Protein AF-A0A2L1KTT6-F1 (afdb_monomer_lite)

Organism: Escherichia coli (NCBI:txid562)

Structure (mmCIF, N/CA/C/O backbone):
data_AF-A0A2L1KTT6-F1
#
_entry.id   AF-A0A2L1KTT6-F1
#
loop_
_atom_site.group_PDB
_atom_site.id
_atom_site.type_symbol
_atom_site.label_atom_id
_atom_site.label_alt_id
_atom_site.label_comp_id
_atom_site.label_asym_id
_atom_site.label_entity_id
_atom_site.label_seq_id
_atom_site.pdbx_PDB_ins_code
_atom_site.Cartn_x
_atom_site.Cartn_y
_atom_site.Cartn_z
_atom_site.occupancy
_atom_site.B_iso_or_equiv
_atom_site.auth_seq_id
_atom_site.auth_comp_id
_atom_site.auth_asym_id
_atom_site.auth_atom_id
_atom_site.pdbx_PDB_model_num
ATOM 1 N N . MET A 1 1 ? 16.747 -4.985 -17.096 1.00 67.31 1 MET A N 1
ATOM 2 C CA . MET A 1 1 ? 15.956 -4.949 -18.345 1.00 67.31 1 MET A CA 1
ATOM 3 C C . MET A 1 1 ? 14.605 -4.274 -18.125 1.00 67.31 1 MET A C 1
ATOM 5 O O . MET A 1 1 ? 14.370 -3.236 -18.726 1.00 67.31 1 MET A O 1
ATOM 9 N N . ASP A 1 2 ? 13.761 -4.780 -17.219 1.00 85.62 2 ASP A N 1
ATOM 10 C CA . ASP A 1 2 ? 12.397 -4.257 -17.017 1.00 85.62 2 ASP A CA 1
ATOM 11 C C . ASP A 1 2 ? 12.322 -2.790 -16.561 1.00 85.62 2 ASP A C 1
ATOM 13 O O . ASP A 1 2 ? 11.387 -2.101 -16.942 1.00 85.62 2 ASP A O 1
ATOM 17 N N . VAL A 1 3 ? 13.334 -2.269 -15.854 1.00 88.88 3 VAL A N 1
ATOM 18 C CA . VAL A 1 3 ? 13.415 -0.835 -15.499 1.00 88.88 3 VAL A CA 1
ATOM 19 C C . VAL A 1 3 ? 13.535 0.065 -16.736 1.00 88.88 3 VAL A C 1
ATOM 21 O O . VAL A 1 3 ? 12.849 1.076 -16.821 1.00 88.88 3 VAL A O 1
ATOM 24 N N . LYS A 1 4 ? 14.362 -0.305 -17.727 1.00 89.06 4 LYS A N 1
ATOM 25 C CA . LYS A 1 4 ? 14.494 0.480 -18.970 1.00 89.06 4 LYS A CA 1
ATOM 26 C C . LYS A 1 4 ? 13.175 0.489 -19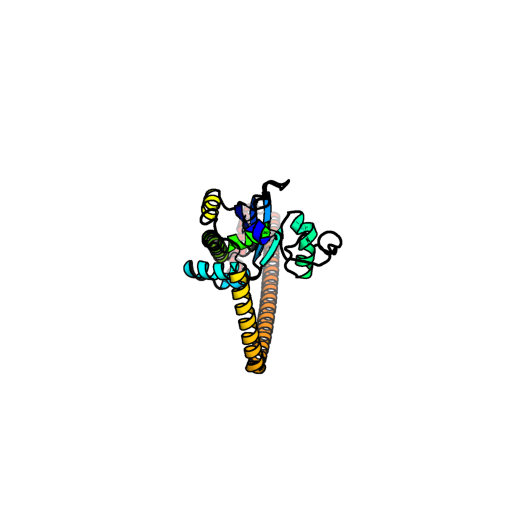.749 1.00 89.06 4 LYS A C 1
ATOM 28 O O . LYS A 1 4 ? 12.748 1.538 -20.212 1.00 89.06 4 LYS A O 1
ATOM 33 N N . ARG A 1 5 ? 12.491 -0.661 -19.806 1.00 90.31 5 ARG A N 1
ATOM 34 C CA . ARG A 1 5 ? 11.153 -0.795 -20.408 1.00 90.31 5 ARG A CA 1
ATOM 35 C C . ARG A 1 5 ? 10.102 0.027 -19.655 1.00 90.31 5 ARG A C 1
ATOM 37 O O . ARG A 1 5 ? 9.316 0.732 -20.273 1.00 90.31 5 ARG A O 1
ATOM 44 N N . ALA A 1 6 ? 10.115 -0.006 -18.324 1.00 90.94 6 ALA A N 1
ATOM 45 C CA . ALA A 1 6 ? 9.222 0.801 -17.495 1.00 90.94 6 ALA A CA 1
ATOM 46 C C . ALA A 1 6 ? 9.434 2.310 -17.701 1.00 90.94 6 ALA A C 1
ATOM 48 O O . ALA A 1 6 ? 8.471 3.063 -17.670 1.00 90.94 6 ALA A O 1
ATOM 49 N N . ASN A 1 7 ? 10.667 2.748 -17.959 1.00 90.75 7 ASN A N 1
ATOM 50 C CA . ASN A 1 7 ? 10.989 4.150 -18.246 1.00 90.75 7 ASN A CA 1
ATOM 51 C C . ASN A 1 7 ? 10.782 4.556 -19.714 1.00 90.75 7 ASN A C 1
ATOM 53 O O . ASN A 1 7 ? 11.078 5.699 -20.053 1.00 90.75 7 ASN A O 1
ATOM 57 N N . ASN A 1 8 ? 10.325 3.639 -20.576 1.00 90.50 8 ASN A N 1
ATOM 58 C CA . ASN A 1 8 ? 10.263 3.834 -22.028 1.00 90.50 8 ASN A CA 1
ATOM 59 C C . ASN A 1 8 ? 11.614 4.238 -22.656 1.00 90.50 8 ASN A C 1
ATOM 61 O O . ASN A 1 8 ? 11.661 5.020 -23.595 1.00 90.50 8 ASN A O 1
ATOM 65 N N . ALA A 1 9 ? 12.719 3.722 -22.113 1.00 89.31 9 ALA A N 1
ATOM 66 C CA . ALA A 1 9 ? 14.087 3.993 -22.565 1.00 89.31 9 ALA A CA 1
ATOM 67 C C . ALA A 1 9 ? 14.628 2.845 -23.443 1.00 89.31 9 ALA A C 1
ATOM 69 O O . ALA A 1 9 ? 15.757 2.384 -23.254 1.00 89.31 9 ALA A O 1
ATOM 70 N N . VAL A 1 10 ? 13.766 2.296 -24.301 1.00 88.38 10 VAL A N 1
ATOM 71 C CA . VAL A 1 10 ? 14.058 1.196 -25.229 1.00 88.38 10 VAL A CA 1
ATOM 72 C C . VAL A 1 10 ? 13.386 1.484 -26.567 1.00 88.38 10 VAL A C 1
ATOM 74 O O . VAL A 1 10 ? 12.228 1.894 -26.586 1.00 88.38 10 VAL A O 1
ATOM 77 N N . ASP A 1 11 ? 14.083 1.202 -27.664 1.00 87.50 11 ASP A N 1
ATOM 78 C CA . ASP A 1 11 ? 13.595 1.504 -29.020 1.00 87.50 11 ASP A CA 1
ATOM 79 C C . ASP A 1 11 ? 12.832 0.328 -29.652 1.00 87.50 11 ASP A C 1
ATOM 81 O O . ASP A 1 11 ? 12.302 0.424 -30.751 1.00 87.50 11 ASP A O 1
ATOM 85 N N . ASP A 1 12 ? 12.729 -0.800 -28.943 1.00 89.50 12 ASP A N 1
ATOM 86 C CA . ASP A 1 12 ? 12.082 -2.023 -29.429 1.00 89.50 12 ASP A CA 1
ATOM 87 C C . ASP A 1 12 ? 10.545 -1.993 -29.323 1.00 89.50 12 ASP A C 1
ATOM 89 O O . ASP A 1 12 ? 9.911 -3.032 -29.478 1.00 89.50 12 ASP A O 1
ATOM 93 N N . GLY A 1 13 ? 9.936 -0.852 -28.978 1.00 87.50 13 GLY A N 1
ATOM 94 C CA . GLY A 1 13 ? 8.488 -0.724 -28.761 1.00 87.50 13 GLY A CA 1
ATOM 95 C C . GLY A 1 13 ? 7.965 -1.455 -27.517 1.00 87.50 13 GLY A C 1
ATOM 96 O O . GLY A 1 13 ? 6.758 -1.553 -27.312 1.00 87.50 13 GLY A O 1
ATOM 97 N N . SER A 1 14 ? 8.842 -1.992 -26.656 1.00 89.19 14 SER A N 1
ATOM 98 C CA . SER A 1 14 ? 8.438 -2.701 -25.431 1.00 89.19 14 SER A CA 1
ATOM 99 C C . SER A 1 14 ? 8.272 -1.787 -24.208 1.00 89.19 14 SER A C 1
ATOM 101 O O . SER A 1 14 ? 7.995 -2.278 -23.103 1.00 89.19 14 SER A O 1
ATOM 103 N N . GLY A 1 15 ? 8.439 -0.477 -24.384 1.00 89.69 15 GLY A N 1
ATOM 104 C CA . GLY A 1 15 ? 8.332 0.512 -23.320 1.00 89.69 15 GLY A CA 1
ATOM 105 C C . GLY A 1 15 ? 6.894 0.862 -22.924 1.00 89.69 15 GLY A C 1
ATOM 106 O O . GLY A 1 15 ? 5.951 0.617 -23.672 1.00 89.69 15 GLY A O 1
ATOM 107 N N . ILE A 1 16 ? 6.716 1.379 -21.704 1.00 90.81 16 ILE A N 1
ATOM 108 C CA . ILE A 1 16 ? 5.407 1.784 -21.166 1.00 90.81 16 ILE A CA 1
ATOM 109 C C . ILE A 1 16 ? 5.215 3.286 -21.315 1.00 90.81 16 ILE A C 1
ATOM 111 O O . ILE A 1 16 ? 6.036 4.068 -20.841 1.00 90.81 16 ILE A O 1
ATOM 115 N N . LYS A 1 17 ? 4.096 3.688 -21.919 1.00 86.81 17 LYS A N 1
ATOM 116 C CA . LYS A 1 17 ? 3.799 5.098 -22.203 1.00 86.81 17 LYS A CA 1
ATOM 117 C C . LYS A 1 17 ? 3.027 5.782 -21.078 1.00 86.81 17 LYS A C 1
ATOM 119 O O . LYS A 1 17 ? 3.219 6.974 -20.830 1.00 86.81 17 LYS A O 1
ATOM 124 N N . ARG A 1 18 ? 2.128 5.057 -20.402 1.00 89.12 18 ARG A N 1
ATOM 125 C CA . ARG A 1 18 ? 1.192 5.659 -19.446 1.00 89.12 18 ARG A CA 1
ATOM 126 C C . ARG A 1 18 ? 0.760 4.687 -18.359 1.00 89.12 18 ARG A C 1
ATOM 128 O O . ARG A 1 18 ? 0.536 3.508 -18.607 1.00 89.12 18 ARG A O 1
ATOM 135 N N . ALA A 1 19 ? 0.532 5.226 -17.168 1.00 92.38 19 ALA A N 1
ATOM 136 C CA . ALA A 1 19 ? -0.285 4.594 -16.145 1.00 92.38 19 ALA A CA 1
ATOM 137 C C . ALA A 1 19 ? -1.160 5.639 -15.462 1.00 92.38 19 ALA A C 1
ATOM 139 O O . ALA A 1 19 ? -0.737 6.786 -15.290 1.00 92.38 19 ALA A O 1
ATOM 140 N N . VAL A 1 20 ? -2.373 5.240 -15.083 1.00 92.31 20 VAL A N 1
ATOM 141 C CA . VAL A 1 20 ? -3.361 6.107 -14.436 1.00 92.31 20 VAL A CA 1
ATOM 142 C C . VAL A 1 20 ? -4.129 5.308 -13.374 1.00 92.31 20 VAL A C 1
ATOM 144 O O . VAL A 1 20 ? -4.601 4.210 -13.677 1.00 92.31 20 VAL A O 1
ATOM 147 N N . PRO A 1 21 ? -4.302 5.825 -12.144 1.00 94.12 21 PRO A N 1
ATOM 148 C CA . PRO A 1 21 ? -5.176 5.220 -11.148 1.00 94.12 21 PRO A CA 1
ATOM 149 C C . PRO A 1 21 ? -6.620 5.199 -11.657 1.00 94.12 21 PRO A C 1
ATOM 151 O O . PRO A 1 21 ? -7.130 6.221 -12.118 1.00 94.12 21 PRO A O 1
ATOM 154 N N . SER A 1 22 ? -7.281 4.047 -11.572 1.00 93.31 22 SER A N 1
ATOM 155 C CA . SER A 1 22 ? -8.693 3.882 -11.938 1.00 93.31 22 SER A CA 1
ATOM 156 C C . SER A 1 22 ? -9.606 3.981 -10.718 1.00 93.31 22 SER A C 1
ATOM 158 O O . SER A 1 22 ? -10.627 4.667 -10.745 1.00 93.31 22 SER A O 1
ATOM 160 N N . SER A 1 23 ? -9.220 3.340 -9.617 1.00 93.50 23 SER A N 1
ATOM 161 C CA . SER A 1 23 ? -9.997 3.339 -8.381 1.00 93.50 23 SER A CA 1
ATOM 162 C C . SER A 1 23 ? -9.124 3.133 -7.154 1.00 93.50 23 SER A C 1
ATOM 164 O O . SER A 1 23 ? -8.076 2.494 -7.226 1.00 93.50 23 SER A O 1
ATOM 166 N N . LEU A 1 24 ? -9.599 3.605 -6.010 1.00 93.12 24 LEU A N 1
ATOM 167 C CA . LEU A 1 24 ? -9.054 3.309 -4.694 1.00 93.12 24 LEU A CA 1
ATOM 168 C C . LEU A 1 24 ? -10.159 2.687 -3.845 1.00 93.12 24 LEU A C 1
ATOM 170 O O . LEU A 1 24 ? -11.157 3.338 -3.550 1.00 93.12 24 LEU A O 1
ATOM 174 N N . LYS A 1 25 ? -9.990 1.423 -3.468 1.00 90.50 25 LYS A N 1
ATOM 175 C CA . LYS A 1 25 ? -10.909 0.703 -2.591 1.00 90.50 25 LYS A CA 1
ATOM 176 C C . LYS A 1 25 ? -10.238 0.498 -1.246 1.00 90.50 25 LYS A C 1
ATOM 178 O O . LYS A 1 25 ? -9.386 -0.381 -1.128 1.00 90.50 25 LYS A O 1
ATOM 183 N N . HIS A 1 26 ? -10.639 1.292 -0.254 1.00 87.56 26 HIS A N 1
ATOM 184 C CA . HIS A 1 26 ? -10.007 1.295 1.067 1.00 87.56 26 HIS A CA 1
ATOM 185 C C . HIS A 1 26 ? -8.477 1.454 0.927 1.00 87.56 26 HIS A C 1
ATOM 187 O O . HIS A 1 26 ? -8.025 2.501 0.472 1.00 87.56 26 HIS A O 1
ATOM 193 N N . ASN A 1 27 ? -7.695 0.410 1.210 1.00 91.75 27 ASN A N 1
ATOM 194 C CA . ASN A 1 27 ? -6.238 0.409 1.134 1.00 91.75 27 ASN A CA 1
ATOM 195 C C . ASN A 1 27 ? -5.667 -0.130 -0.190 1.00 91.75 27 ASN A C 1
ATOM 197 O O . ASN A 1 27 ? -4.452 -0.272 -0.299 1.00 91.75 27 ASN A O 1
ATOM 201 N N . VAL A 1 28 ? -6.495 -0.450 -1.191 1.00 94.75 28 VAL A N 1
ATOM 202 C CA . VAL A 1 28 ? -6.046 -0.986 -2.489 1.00 94.75 28 VAL A CA 1
ATOM 203 C C . VAL A 1 28 ? -6.296 0.015 -3.610 1.00 94.75 28 VAL A C 1
ATOM 205 O O . VAL A 1 28 ? -7.444 0.275 -3.977 1.00 94.75 28 VAL A O 1
ATOM 208 N N . VAL A 1 29 ? -5.227 0.536 -4.213 1.00 95.56 29 VAL A N 1
ATOM 209 C CA . VAL A 1 29 ? -5.302 1.314 -5.454 1.00 95.56 29 VAL A CA 1
ATOM 210 C C . VAL A 1 29 ? -5.196 0.386 -6.659 1.00 95.56 29 VAL A C 1
ATOM 212 O O . VAL A 1 29 ? -4.343 -0.495 -6.724 1.00 95.56 29 VAL A O 1
ATOM 215 N N . THR A 1 30 ? -6.088 0.577 -7.622 1.00 96.12 30 THR A N 1
ATOM 216 C CA . THR A 1 30 ? -6.053 -0.082 -8.927 1.00 96.12 30 THR A CA 1
ATOM 217 C C . THR A 1 30 ? -5.563 0.923 -9.957 1.00 96.12 30 THR A C 1
ATOM 219 O O . THR A 1 30 ? -6.038 2.058 -10.008 1.00 96.12 30 THR A O 1
ATOM 222 N N . VAL A 1 31 ? -4.589 0.516 -10.759 1.00 96.25 31 VAL A N 1
ATOM 223 C CA . VAL A 1 31 ? -3.904 1.336 -11.751 1.00 96.25 31 VAL A CA 1
ATOM 224 C C . VAL A 1 31 ? -4.036 0.651 -13.101 1.00 96.25 31 VAL A C 1
ATOM 226 O O . VAL A 1 31 ? -3.636 -0.497 -13.264 1.00 96.25 31 VAL A O 1
ATOM 229 N N . SER A 1 32 ? -4.581 1.373 -14.074 1.00 95.12 32 SER A N 1
ATOM 230 C CA . SER A 1 32 ? -4.578 0.954 -15.471 1.00 95.12 32 SER A CA 1
ATOM 231 C C . SER A 1 32 ? -3.276 1.425 -16.110 1.00 95.12 32 SER A C 1
ATOM 233 O O . SER A 1 32 ? -2.978 2.624 -16.129 1.00 95.12 32 SER A O 1
ATOM 235 N N . VAL A 1 33 ? -2.477 0.475 -16.582 1.00 94.69 33 VAL A N 1
ATOM 236 C CA . VAL A 1 33 ? -1.219 0.713 -17.287 1.00 94.69 33 VAL A CA 1
ATOM 237 C C . VAL A 1 33 ? -1.458 0.453 -18.766 1.00 94.69 33 VAL A C 1
ATOM 239 O O . VAL A 1 33 ? -1.928 -0.617 -19.137 1.00 94.69 33 VAL A O 1
ATOM 242 N N . GLU A 1 34 ? -1.165 1.438 -19.608 1.00 92.75 34 GLU A N 1
ATOM 243 C CA . GLU A 1 34 ? -1.175 1.278 -21.062 1.00 92.75 34 GLU A CA 1
ATOM 244 C C . GLU A 1 34 ? -0.056 0.312 -21.441 1.00 92.75 34 GLU A C 1
ATOM 246 O O . GLU A 1 34 ? 1.102 0.493 -21.043 1.00 92.75 34 GLU A O 1
ATOM 251 N N . ALA A 1 35 ? -0.425 -0.758 -22.133 1.00 88.69 35 ALA A N 1
ATOM 252 C CA . ALA A 1 35 ? 0.527 -1.763 -22.536 1.00 88.69 35 ALA A CA 1
ATOM 253 C C . ALA A 1 35 ? 1.498 -1.201 -23.584 1.00 88.69 35 ALA A C 1
ATOM 255 O O . ALA A 1 35 ? 1.275 -0.159 -24.196 1.00 88.69 35 ALA A O 1
ATOM 256 N N . SER A 1 36 ? 2.624 -1.883 -23.759 1.00 89.31 36 SER A N 1
ATOM 257 C CA . SER A 1 36 ? 3.588 -1.519 -24.799 1.00 89.31 36 SER A CA 1
ATOM 258 C C . SER A 1 36 ? 3.088 -1.914 -26.184 1.00 89.31 36 SER A C 1
ATOM 260 O O . SER A 1 36 ? 2.347 -2.884 -26.282 1.00 89.31 36 SER A O 1
ATOM 262 N N . ASP A 1 37 ? 3.637 -1.320 -27.239 1.00 88.69 37 ASP A N 1
ATOM 263 C CA . ASP A 1 37 ? 3.236 -1.585 -28.632 1.00 88.69 37 ASP A CA 1
ATOM 264 C C . ASP A 1 37 ? 3.417 -3.057 -29.063 1.00 88.69 37 ASP A C 1
ATOM 266 O O . ASP A 1 37 ? 2.746 -3.528 -29.971 1.00 88.69 37 ASP A O 1
ATOM 270 N N . ARG A 1 38 ? 4.297 -3.814 -28.389 1.00 88.56 38 ARG A N 1
ATOM 271 C CA . ARG A 1 38 ? 4.470 -5.268 -28.608 1.00 88.56 38 ARG A CA 1
ATOM 272 C C . ARG A 1 38 ? 3.520 -6.170 -27.809 1.00 88.56 38 ARG A C 1
ATOM 274 O O . ARG A 1 38 ? 3.676 -7.386 -27.847 1.00 88.56 38 ARG A O 1
ATOM 281 N N . SER A 1 39 ? 2.676 -5.603 -26.956 1.00 86.69 39 SER A N 1
ATOM 282 C CA . SER A 1 39 ? 1.764 -6.374 -26.109 1.00 86.69 39 SER A CA 1
ATOM 283 C C . SER A 1 39 ? 0.547 -6.805 -26.920 1.00 86.69 39 SER A C 1
ATOM 285 O O . SER A 1 39 ? 0.053 -6.025 -27.724 1.00 86.69 39 SER A O 1
ATOM 287 N N . GLU A 1 40 ? 0.048 -8.015 -26.675 1.00 87.12 40 GLU A N 1
ATOM 288 C CA . GLU A 1 40 ? -1.237 -8.474 -27.225 1.00 87.12 40 GLU A CA 1
ATOM 289 C C . GLU A 1 40 ? -2.405 -7.709 -26.580 1.00 87.12 40 GLU A C 1
ATOM 291 O O . GLU A 1 40 ? -3.347 -7.301 -27.253 1.00 87.12 40 GLU A O 1
ATOM 296 N N . ASP A 1 41 ? -2.301 -7.444 -25.275 1.00 89.12 41 ASP A N 1
ATOM 297 C CA . ASP A 1 41 ? -3.284 -6.655 -24.532 1.00 89.12 41 ASP A CA 1
ATOM 298 C C . ASP A 1 41 ? -3.056 -5.151 -24.705 1.00 89.12 41 ASP A C 1
ATOM 300 O O . ASP A 1 41 ? -1.909 -4.705 -24.742 1.00 89.12 41 ASP A O 1
ATOM 304 N N . GLN A 1 42 ? -4.137 -4.362 -24.688 1.00 89.69 42 GLN A N 1
ATOM 305 C CA . GLN A 1 42 ? -4.082 -2.890 -24.713 1.00 89.69 42 GLN A CA 1
ATOM 306 C C . GLN A 1 42 ? -3.751 -2.276 -23.345 1.00 89.69 42 GLN A C 1
ATOM 308 O O . GLN A 1 42 ? -3.061 -1.258 -23.248 1.00 89.69 42 GLN A O 1
ATOM 313 N N . HIS A 1 43 ? -4.246 -2.887 -22.267 1.00 92.56 43 HIS A N 1
ATOM 314 C CA . HIS A 1 43 ? -4.095 -2.385 -20.907 1.00 92.56 43 HIS A CA 1
ATOM 315 C C . HIS A 1 43 ? -3.856 -3.526 -19.927 1.00 92.56 43 HIS A C 1
ATOM 317 O O . HIS A 1 43 ? -4.456 -4.586 -20.047 1.00 92.56 43 HIS A O 1
ATOM 323 N N . HIS A 1 44 ? -3.033 -3.252 -18.917 1.00 95.25 44 HIS A N 1
ATOM 324 C CA . HIS A 1 44 ? -2.784 -4.137 -17.782 1.00 95.25 44 HIS A CA 1
ATOM 325 C C . HIS A 1 44 ? -3.270 -3.476 -16.493 1.00 95.25 44 HIS A C 1
ATOM 327 O O . HIS A 1 44 ? -3.073 -2.277 -16.267 1.00 95.25 44 HIS A O 1
ATOM 333 N N . CYS A 1 45 ? -3.901 -4.257 -15.631 1.00 95.38 45 CYS A N 1
ATOM 334 C CA . CYS A 1 45 ? -4.394 -3.866 -14.326 1.00 95.38 45 CYS A CA 1
ATOM 335 C C . CYS A 1 45 ? -3.354 -4.193 -13.248 1.00 95.38 45 CYS A C 1
ATOM 337 O O . CYS A 1 45 ? -3.093 -5.351 -12.920 1.00 95.38 45 CYS A O 1
ATOM 339 N N . VAL A 1 46 ? -2.772 -3.148 -12.659 1.00 97.00 46 VAL A N 1
ATOM 340 C CA . VAL A 1 46 ? -1.883 -3.261 -11.500 1.00 97.00 46 VAL A CA 1
ATOM 341 C C . VAL A 1 46 ? -2.660 -2.886 -10.248 1.00 97.00 46 VAL A C 1
ATOM 343 O O . VAL A 1 46 ? -3.178 -1.776 -10.135 1.00 97.00 46 VAL A O 1
ATOM 346 N N . LYS A 1 47 ? -2.710 -3.788 -9.274 1.00 97.00 47 LYS A N 1
ATOM 347 C CA . LYS A 1 47 ? -3.304 -3.527 -7.962 1.00 97.00 47 LYS A CA 1
ATOM 348 C C . LYS A 1 47 ? -2.193 -3.373 -6.937 1.00 97.00 47 LYS A C 1
ATOM 350 O O . LYS A 1 47 ? -1.286 -4.198 -6.887 1.00 97.00 47 LYS A O 1
ATOM 355 N N . VAL A 1 48 ? -2.276 -2.338 -6.111 1.00 97.19 48 VAL A N 1
ATOM 356 C CA . VAL A 1 48 ? -1.314 -2.057 -5.043 1.00 97.19 48 VAL A CA 1
ATOM 357 C C . VAL A 1 48 ? -2.074 -1.848 -3.744 1.00 97.19 48 VAL A C 1
ATOM 359 O O . VAL A 1 48 ? -2.918 -0.962 -3.654 1.00 97.19 48 VAL A O 1
ATOM 362 N N . ARG A 1 49 ? -1.780 -2.668 -2.738 1.00 96.12 49 ARG A N 1
ATOM 363 C CA . ARG A 1 49 ? -2.302 -2.545 -1.381 1.00 96.12 49 ARG A CA 1
ATOM 364 C C . ARG A 1 49 ? -1.280 -1.853 -0.496 1.00 96.12 49 ARG A C 1
ATOM 366 O O . ARG A 1 49 ? -0.143 -2.310 -0.401 1.00 96.12 49 ARG A O 1
ATOM 373 N N . PHE A 1 50 ? -1.703 -0.790 0.173 1.00 95.75 50 PHE A N 1
ATOM 374 C CA . PHE A 1 50 ? -0.909 -0.113 1.187 1.00 95.75 50 PHE A CA 1
ATOM 375 C C . PHE A 1 50 ? -1.056 -0.840 2.525 1.00 95.75 50 PHE A C 1
ATOM 377 O O . PHE A 1 50 ? -2.143 -0.875 3.101 1.00 95.75 50 PHE A O 1
ATOM 384 N N . GLU A 1 51 ? 0.036 -1.415 3.025 1.00 94.19 51 GLU A N 1
ATOM 385 C CA . GLU A 1 51 ? 0.009 -2.206 4.265 1.00 94.19 51 GLU A CA 1
ATOM 386 C C . GLU A 1 51 ? -0.093 -1.326 5.518 1.00 94.19 51 GLU A C 1
ATOM 388 O O . GLU A 1 51 ? -0.545 -1.772 6.564 1.00 94.19 51 GLU A O 1
ATOM 393 N N . GLU A 1 52 ? 0.322 -0.064 5.414 1.00 92.56 52 GLU A N 1
ATOM 394 C CA . GLU A 1 52 ? 0.349 0.888 6.530 1.00 92.56 52 GLU A CA 1
ATOM 395 C C . GLU A 1 52 ? -0.866 1.828 6.535 1.00 92.56 52 GLU A C 1
ATOM 397 O O . GLU A 1 52 ? -0.893 2.778 7.313 1.00 92.56 52 GLU A O 1
ATOM 402 N N . TRP A 1 53 ? -1.871 1.576 5.684 1.00 90.81 53 TRP A N 1
ATOM 403 C CA . TRP A 1 53 ? -3.052 2.435 5.533 1.00 90.81 53 TRP A CA 1
ATOM 404 C C . TRP A 1 53 ? -3.745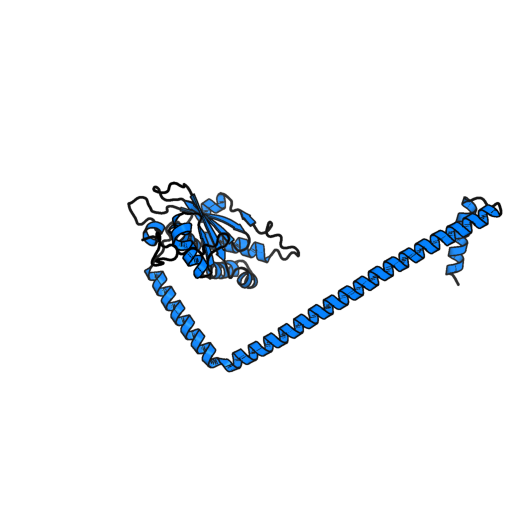 2.717 6.866 1.00 90.81 53 TRP A C 1
ATOM 406 O O . TRP A 1 53 ? -3.865 3.878 7.245 1.00 90.81 53 TRP A O 1
ATOM 416 N N . ASP A 1 54 ? -4.137 1.667 7.590 1.00 86.69 54 ASP A N 1
ATOM 417 C CA . ASP A 1 54 ? -4.892 1.803 8.839 1.00 86.69 54 ASP A CA 1
ATOM 418 C C . ASP A 1 54 ? -4.055 2.474 9.931 1.00 86.69 54 ASP A C 1
ATOM 420 O O . ASP A 1 54 ? -4.529 3.369 10.609 1.00 86.69 54 ASP A O 1
ATOM 424 N N . SER A 1 55 ? -2.769 2.132 10.055 1.00 86.94 55 SER A N 1
ATOM 425 C CA . SER A 1 55 ? -1.896 2.782 11.045 1.00 86.94 55 SER A CA 1
ATOM 426 C C . SER A 1 55 ? -1.661 4.266 10.764 1.00 86.94 55 SER A C 1
ATOM 428 O O . SER A 1 55 ? -1.439 5.047 11.682 1.00 86.94 55 SER A O 1
ATOM 430 N N . LEU A 1 56 ? -1.659 4.653 9.487 1.00 88.81 56 LEU A N 1
ATOM 431 C CA . LEU A 1 56 ? -1.385 6.022 9.070 1.00 88.81 56 LEU A CA 1
ATOM 432 C C . LEU A 1 56 ? -2.650 6.878 9.022 1.00 88.81 56 LEU A C 1
ATOM 434 O O . LEU A 1 56 ? -2.537 8.101 9.043 1.00 88.81 56 LEU A O 1
ATOM 438 N N . ILE A 1 57 ? -3.838 6.269 8.961 1.00 85.06 57 ILE A N 1
ATOM 439 C CA . ILE A 1 57 ? -5.102 7.011 8.984 1.00 85.06 57 ILE A CA 1
ATOM 440 C C . ILE A 1 57 ? -5.297 7.727 10.320 1.00 85.06 57 ILE A C 1
ATOM 442 O O . ILE A 1 57 ? -5.789 8.849 10.333 1.00 85.06 57 ILE A O 1
ATOM 446 N N . ASP A 1 58 ? -4.804 7.131 11.406 1.00 80.56 58 ASP A N 1
ATOM 447 C CA . ASP A 1 58 ? -4.851 7.698 12.755 1.00 80.56 58 ASP A CA 1
ATOM 448 C C . ASP A 1 58 ? -3.891 8.891 12.929 1.00 80.56 58 ASP A C 1
ATOM 450 O O . ASP A 1 58 ? -4.076 9.718 13.819 1.00 80.56 58 ASP A O 1
ATOM 454 N N . GLU A 1 59 ? -2.871 9.015 12.069 1.00 81.25 59 GLU A N 1
ATOM 455 C CA . GLU A 1 59 ? -1.946 10.160 12.052 1.00 81.25 59 GLU A CA 1
ATOM 456 C C . GLU A 1 59 ? -2.538 11.384 11.311 1.00 81.25 59 GLU A C 1
ATOM 458 O O . GLU A 1 59 ? -1.905 12.444 11.270 1.00 81.25 59 GLU A O 1
ATOM 463 N N . LEU A 1 60 ? -3.726 11.261 10.698 1.00 81.44 60 LEU A N 1
ATOM 464 C CA . LEU A 1 60 ? -4.376 12.348 9.962 1.00 81.44 60 LEU A CA 1
ATOM 465 C C . LEU A 1 60 ? -5.125 13.292 10.907 1.00 81.44 60 LEU A C 1
ATOM 467 O O . LEU A 1 60 ? -6.167 12.940 11.453 1.00 81.44 60 LEU A O 1
ATOM 471 N N . GLY A 1 61 ? -4.634 14.526 11.033 1.00 71.56 61 GLY A N 1
ATOM 472 C CA . GLY A 1 61 ? -5.328 15.595 11.764 1.00 71.56 61 GLY A CA 1
ATOM 473 C C . GLY A 1 61 ? -6.041 16.602 10.857 1.00 71.56 61 GLY A C 1
ATOM 474 O O . GLY A 1 61 ? -7.119 17.088 11.183 1.00 71.56 61 GLY A O 1
ATOM 475 N N . ASP A 1 62 ? -5.450 16.918 9.705 1.00 76.25 62 ASP A N 1
ATOM 476 C CA . ASP A 1 62 ? -5.853 18.011 8.813 1.00 76.25 62 ASP A CA 1
ATOM 477 C C . ASP A 1 62 ? -5.377 17.779 7.359 1.00 76.25 62 ASP A C 1
ATOM 479 O O . ASP A 1 62 ? -4.729 16.780 7.035 1.00 76.25 62 ASP A O 1
ATOM 483 N N . GLU A 1 63 ? -5.689 18.702 6.443 1.00 75.50 63 GLU A N 1
ATOM 484 C CA . GLU A 1 63 ? -5.269 18.580 5.036 1.00 75.50 63 GLU A CA 1
ATOM 485 C C . GLU A 1 63 ? -3.744 18.681 4.850 1.00 75.50 63 GLU A C 1
ATOM 487 O O . GLU A 1 63 ? -3.180 18.038 3.958 1.00 75.50 63 GLU A O 1
ATOM 492 N N . THR A 1 64 ? -3.054 19.432 5.711 1.00 76.69 64 THR A N 1
ATOM 493 C CA . THR A 1 64 ? -1.596 19.607 5.660 1.00 76.69 64 THR A CA 1
ATOM 494 C C . THR A 1 64 ? -0.869 18.313 6.030 1.00 76.69 64 THR A C 1
ATOM 496 O O . THR A 1 64 ? 0.043 17.866 5.321 1.00 76.69 64 THR A O 1
ATOM 499 N N . SER A 1 65 ? -1.299 17.661 7.114 1.00 81.31 65 SER A N 1
ATOM 500 C CA . SER A 1 65 ? -0.797 16.350 7.531 1.00 81.31 65 SER A CA 1
ATOM 501 C C . SER A 1 65 ? -1.111 15.272 6.496 1.00 81.31 65 SER A C 1
ATOM 503 O O . SER A 1 65 ? -0.253 14.420 6.255 1.00 81.31 65 SER A O 1
ATOM 505 N N . ALA A 1 66 ? -2.237 15.360 5.778 1.00 84.38 66 ALA A N 1
ATOM 506 C CA . ALA A 1 66 ? -2.593 14.401 4.733 1.00 84.38 66 ALA A CA 1
ATOM 507 C C . ALA A 1 66 ? -1.534 14.272 3.631 1.00 84.38 66 ALA A C 1
ATOM 509 O O . ALA 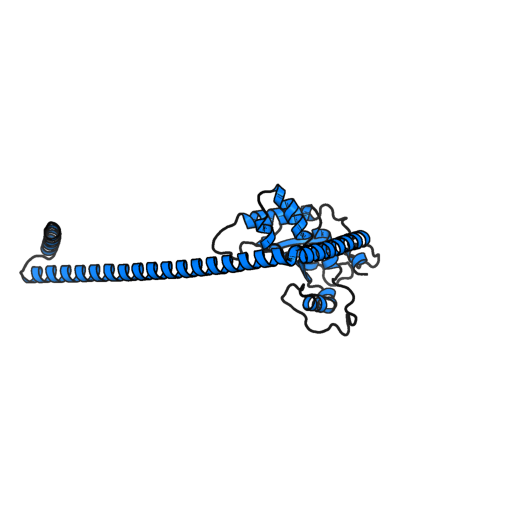A 1 66 ? -1.227 13.158 3.200 1.00 84.38 66 ALA A O 1
ATOM 510 N N . VAL A 1 67 ? -0.903 15.369 3.203 1.00 86.38 67 VAL A N 1
ATOM 511 C CA . VAL A 1 67 ? 0.163 15.310 2.186 1.00 86.38 67 VAL A CA 1
ATOM 512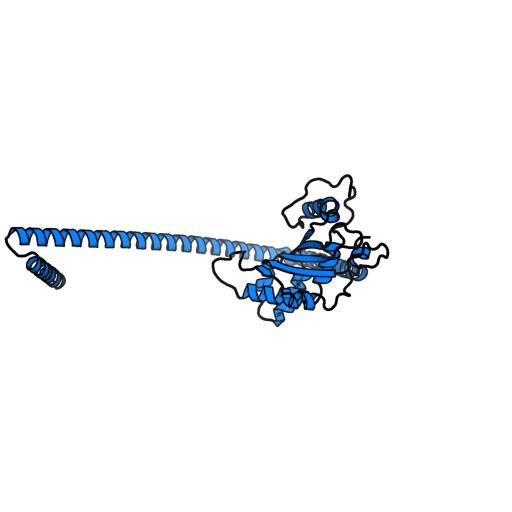 C C . VAL A 1 67 ? 1.397 14.577 2.718 1.00 86.38 67 VAL A C 1
ATOM 514 O O . VAL A 1 67 ? 1.972 13.735 2.022 1.00 86.38 67 VAL A O 1
ATOM 517 N N . LYS A 1 68 ? 1.809 14.868 3.957 1.00 89.19 68 LYS A N 1
ATOM 518 C CA . LYS A 1 68 ? 2.973 14.235 4.597 1.00 89.19 68 LYS A CA 1
ATOM 519 C C . LYS A 1 68 ? 2.730 12.745 4.844 1.00 89.19 68 LYS A C 1
ATOM 521 O O . LYS A 1 68 ? 3.575 11.921 4.490 1.00 89.19 68 LYS A O 1
ATOM 526 N N . VAL A 1 69 ? 1.570 12.409 5.401 1.00 91.38 69 VAL A N 1
ATOM 527 C CA . VAL A 1 69 ? 1.144 11.032 5.671 1.00 91.38 69 VAL A CA 1
ATOM 528 C C . VAL A 1 69 ? 1.038 10.243 4.369 1.00 91.38 69 VAL A C 1
ATOM 530 O O . VAL A 1 69 ? 1.553 9.133 4.284 1.00 91.38 69 VAL A O 1
ATOM 533 N N . THR A 1 70 ? 0.488 10.830 3.304 1.00 91.88 70 THR A N 1
ATOM 534 C CA . THR A 1 70 ? 0.357 10.120 2.023 1.00 91.88 70 THR A CA 1
ATOM 535 C C . THR A 1 70 ? 1.695 9.899 1.327 1.00 91.88 70 THR A C 1
ATOM 537 O O . THR A 1 70 ? 1.902 8.851 0.717 1.00 91.88 70 THR A O 1
ATOM 540 N N . LYS A 1 71 ? 2.641 10.841 1.436 1.00 91.94 71 LYS A N 1
ATOM 541 C CA . LYS A 1 71 ? 4.022 10.620 0.977 1.00 91.94 71 LYS A CA 1
ATOM 542 C C . LYS A 1 71 ? 4.663 9.438 1.703 1.00 91.94 71 LYS A C 1
ATOM 544 O O . LYS A 1 71 ? 5.262 8.586 1.053 1.00 91.94 71 LYS A O 1
ATOM 549 N N . LYS A 1 72 ? 4.492 9.365 3.028 1.00 92.06 72 LYS A N 1
ATOM 550 C CA . LYS A 1 72 ? 4.954 8.238 3.854 1.00 92.06 72 LYS A CA 1
ATOM 551 C C . LYS A 1 72 ? 4.284 6.929 3.422 1.00 92.06 72 LYS A C 1
ATOM 553 O O . LYS A 1 72 ? 4.989 5.962 3.176 1.00 92.06 72 LYS A O 1
ATOM 558 N N . LEU A 1 73 ? 2.966 6.933 3.223 1.00 93.69 73 LEU A N 1
ATOM 559 C CA . LEU A 1 73 ? 2.184 5.786 2.751 1.00 93.69 73 LEU A CA 1
ATOM 560 C C . LEU A 1 73 ? 2.667 5.268 1.385 1.00 93.69 73 LEU A C 1
ATOM 562 O O . LEU A 1 73 ? 2.893 4.074 1.219 1.00 93.69 73 LEU A O 1
ATOM 566 N N . CYS A 1 74 ? 2.857 6.159 0.407 1.00 92.94 74 CYS A N 1
ATOM 567 C CA . CYS A 1 74 ? 3.276 5.789 -0.950 1.00 92.94 74 CYS A CA 1
ATOM 568 C C . CYS A 1 74 ? 4.739 5.323 -1.023 1.00 92.94 74 CYS A C 1
ATOM 570 O O . CYS A 1 74 ? 5.100 4.612 -1.958 1.00 92.94 74 CYS A O 1
ATOM 572 N N . ALA A 1 75 ? 5.583 5.728 -0.071 1.00 90.06 75 ALA A N 1
ATOM 573 C CA . ALA A 1 75 ? 6.957 5.242 0.082 1.00 90.06 75 ALA A CA 1
ATOM 574 C C . ALA A 1 75 ? 7.068 4.027 1.027 1.00 90.06 75 ALA A C 1
ATOM 576 O O . ALA A 1 75 ? 8.159 3.484 1.204 1.00 90.06 75 ALA A O 1
ATOM 577 N N . GLY A 1 76 ? 5.959 3.642 1.660 1.00 91.12 76 GLY A N 1
ATOM 578 C CA . GLY A 1 76 ? 5.887 2.595 2.668 1.00 91.12 76 GLY A CA 1
ATOM 579 C C . GLY A 1 76 ? 5.809 1.188 2.083 1.00 91.12 76 GLY A C 1
ATOM 580 O O . GLY A 1 76 ? 6.080 0.939 0.905 1.00 91.12 76 GLY A O 1
ATOM 581 N N . ARG A 1 77 ? 5.431 0.236 2.940 1.00 91.94 77 ARG A N 1
ATOM 582 C CA . ARG A 1 77 ? 5.288 -1.170 2.540 1.00 91.94 77 ARG A CA 1
ATOM 583 C C . ARG A 1 77 ? 4.032 -1.372 1.701 1.00 91.94 77 ARG A C 1
ATOM 585 O O . ARG A 1 77 ? 2.941 -0.925 2.064 1.00 91.94 77 ARG A O 1
ATOM 592 N N . VAL A 1 78 ? 4.194 -2.109 0.608 1.00 95.00 78 VAL A N 1
ATOM 593 C CA . VAL A 1 78 ? 3.119 -2.402 -0.335 1.00 95.00 78 VAL A CA 1
ATOM 594 C C . VAL A 1 78 ? 3.105 -3.875 -0.716 1.00 95.00 78 VAL A C 1
ATOM 596 O O . VAL A 1 78 ? 4.159 -4.482 -0.902 1.00 95.00 78 VAL A O 1
ATOM 599 N N . SER A 1 79 ? 1.904 -4.415 -0.895 1.00 96.31 79 SER A N 1
ATOM 600 C CA . SER A 1 79 ? 1.690 -5.653 -1.648 1.00 96.31 79 SER A CA 1
ATOM 601 C C . SER A 1 79 ? 1.123 -5.316 -3.014 1.00 96.31 79 SER A C 1
ATOM 603 O O . SER A 1 79 ? 0.373 -4.350 -3.151 1.00 96.31 79 SER A O 1
ATOM 605 N N . PHE A 1 80 ? 1.439 -6.097 -4.038 1.00 96.81 80 PHE A N 1
ATOM 606 C CA . PHE A 1 80 ? 0.935 -5.823 -5.381 1.00 96.81 80 PHE A CA 1
ATOM 607 C C . PHE A 1 80 ? 0.656 -7.089 -6.183 1.00 96.81 80 PHE A C 1
ATOM 609 O O . PHE A 1 80 ? 1.148 -8.171 -5.868 1.00 96.81 80 PHE A O 1
ATOM 616 N N . ASP A 1 81 ? -0.143 -6.921 -7.230 1.00 96.62 81 ASP A N 1
ATOM 617 C CA . ASP A 1 81 ? -0.382 -7.910 -8.277 1.00 96.62 81 ASP A CA 1
ATOM 618 C C . ASP A 1 81 ? -0.550 -7.191 -9.622 1.00 96.62 81 ASP A C 1
ATOM 620 O O . ASP A 1 81 ? -0.949 -6.023 -9.682 1.00 96.62 81 ASP A O 1
ATOM 624 N N . CYS A 1 82 ? -0.208 -7.885 -10.701 1.00 95.50 82 CYS A N 1
ATOM 625 C CA . CYS A 1 82 ? -0.463 -7.449 -12.065 1.00 95.50 82 CYS A CA 1
ATOM 626 C C . CYS A 1 82 ? -0.988 -8.632 -12.874 1.00 95.50 82 CYS A C 1
ATOM 628 O O . CYS A 1 82 ? -0.453 -9.737 -12.796 1.00 95.50 82 CYS A O 1
ATOM 630 N N . ASP A 1 83 ? -2.016 -8.375 -13.668 1.00 94.50 83 ASP A N 1
ATOM 631 C CA . ASP A 1 83 ? -2.650 -9.338 -14.569 1.00 94.50 83 ASP A CA 1
ATOM 632 C C . ASP A 1 83 ? -1.768 -9.780 -15.747 1.00 94.50 83 ASP A C 1
ATOM 634 O O . ASP A 1 83 ? -2.009 -10.839 -16.316 1.00 94.50 83 ASP A O 1
ATOM 638 N N . CYS A 1 84 ? -0.714 -9.032 -16.088 1.00 93.25 84 CYS A N 1
ATOM 639 C CA . CYS A 1 84 ? 0.139 -9.398 -17.216 1.00 93.25 84 CYS A CA 1
ATOM 640 C C . CYS A 1 84 ? 0.793 -10.782 -17.041 1.00 93.25 84 CYS A C 1
ATOM 642 O O . CYS A 1 84 ? 1.312 -11.122 -15.968 1.00 93.25 84 CYS A O 1
ATOM 644 N N . GLY A 1 85 ? 0.913 -11.531 -18.142 1.00 91.81 85 GLY A N 1
ATOM 645 C CA . GLY A 1 85 ? 1.539 -12.858 -18.138 1.00 91.81 85 GLY A CA 1
ATOM 646 C C . GLY A 1 85 ? 2.961 -12.856 -17.562 1.00 91.81 85 GLY A C 1
ATOM 647 O O . GLY A 1 85 ? 3.350 -13.775 -16.841 1.00 91.81 85 GLY A O 1
ATOM 648 N N . ARG A 1 86 ? 3.732 -11.778 -17.781 1.00 91.94 86 ARG A N 1
ATOM 649 C CA . ARG A 1 86 ? 5.080 -11.648 -17.204 1.00 91.94 86 ARG A CA 1
ATOM 650 C C . ARG A 1 86 ? 5.055 -11.631 -15.673 1.00 91.94 86 ARG A C 1
ATOM 652 O O . ARG A 1 86 ? 5.929 -12.216 -15.052 1.00 91.94 86 ARG A O 1
ATOM 659 N N . HIS A 1 87 ? 4.076 -10.981 -15.049 1.00 94.44 87 HIS A N 1
ATOM 660 C CA . HIS A 1 87 ? 3.931 -11.022 -13.595 1.00 94.44 87 HIS A CA 1
ATOM 661 C C . HIS A 1 87 ? 3.460 -12.398 -13.138 1.00 94.44 87 HIS A C 1
ATOM 663 O O . HIS A 1 87 ? 4.131 -13.010 -12.309 1.00 94.44 87 HIS A O 1
ATOM 669 N N . GLN A 1 88 ? 2.385 -12.902 -13.745 1.00 92.75 88 GLN A N 1
ATOM 670 C CA . GLN A 1 88 ? 1.786 -14.186 -13.406 1.00 92.75 88 GLN A CA 1
ATOM 671 C C . GLN A 1 88 ? 2.799 -15.338 -13.414 1.00 92.75 88 GLN A C 1
ATOM 673 O O . GLN A 1 88 ? 2.905 -16.040 -12.414 1.00 92.75 88 GLN A O 1
ATOM 678 N N . TYR A 1 89 ? 3.589 -15.498 -14.482 1.00 92.12 89 TYR A N 1
ATOM 679 C CA . TYR A 1 89 ? 4.444 -16.685 -14.634 1.00 92.12 89 TYR A CA 1
ATOM 680 C C . TYR A 1 89 ? 5.918 -16.495 -14.222 1.00 92.12 89 TYR A C 1
ATOM 682 O O . TYR A 1 89 ? 6.630 -17.487 -14.088 1.00 92.12 89 TYR A O 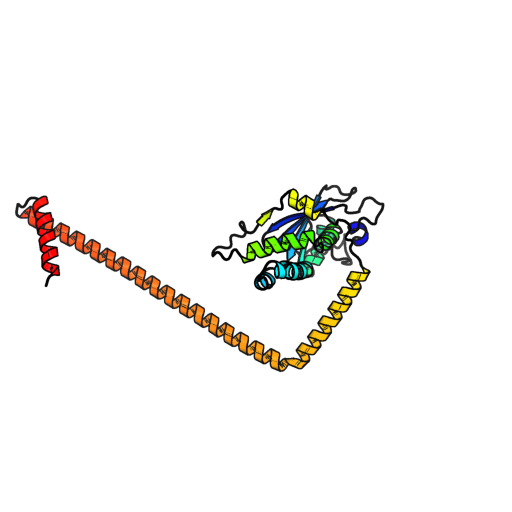1
ATOM 690 N N . TRP A 1 90 ? 6.413 -15.262 -14.023 1.00 93.94 90 TRP A N 1
ATOM 691 C CA . TRP A 1 90 ? 7.816 -15.023 -13.616 1.00 93.94 90 TRP A CA 1
ATOM 692 C C . TRP A 1 90 ? 7.960 -14.506 -12.187 1.00 93.94 90 TRP A C 1
ATOM 694 O O . TRP A 1 90 ? 8.970 -14.801 -11.544 1.00 93.94 90 TRP A O 1
ATOM 704 N N . TYR A 1 91 ? 7.006 -13.697 -11.712 1.00 95.44 91 TYR A N 1
ATOM 705 C CA . TYR A 1 91 ? 7.173 -12.897 -10.493 1.00 95.44 91 TYR A CA 1
ATOM 706 C C . TYR A 1 91 ? 6.157 -13.219 -9.397 1.00 95.44 91 TYR A C 1
ATOM 708 O O . TYR A 1 91 ? 6.476 -13.020 -8.227 1.00 95.44 91 TYR A O 1
ATOM 716 N N . ARG A 1 92 ? 4.970 -13.748 -9.721 1.00 95.25 92 ARG A N 1
ATOM 717 C CA . ARG A 1 92 ? 3.923 -14.020 -8.723 1.00 95.25 92 ARG A CA 1
ATOM 718 C C . ARG A 1 92 ? 4.362 -15.050 -7.681 1.00 95.25 92 ARG A C 1
ATOM 720 O O . ARG A 1 92 ? 4.055 -14.878 -6.502 1.00 95.25 92 ARG A O 1
ATOM 727 N N . TYR A 1 93 ? 5.148 -16.053 -8.081 1.00 95.12 93 TYR A N 1
ATOM 728 C CA . TYR A 1 93 ? 5.782 -16.982 -7.138 1.00 95.12 93 TYR A CA 1
ATOM 729 C C . TYR A 1 93 ? 6.698 -16.248 -6.149 1.00 95.12 93 TYR A C 1
ATOM 731 O O . TYR A 1 93 ? 6.579 -16.427 -4.943 1.00 95.12 93 TYR A O 1
ATOM 739 N N . ILE A 1 94 ? 7.565 -15.356 -6.644 1.00 95.00 94 ILE A N 1
ATOM 740 C CA . ILE A 1 94 ? 8.488 -14.566 -5.810 1.00 95.00 94 ILE A CA 1
ATOM 741 C C . ILE A 1 94 ? 7.702 -13.662 -4.858 1.00 95.00 94 ILE A C 1
ATOM 743 O O . ILE A 1 94 ? 8.041 -13.570 -3.683 1.00 95.00 94 ILE A O 1
ATOM 747 N N . ALA A 1 95 ? 6.626 -13.039 -5.340 1.00 95.56 95 ALA A N 1
ATOM 748 C CA . ALA A 1 95 ? 5.742 -12.226 -4.514 1.00 95.56 95 ALA A CA 1
ATOM 749 C C . ALA A 1 95 ? 5.039 -13.041 -3.425 1.00 95.56 95 ALA A C 1
ATOM 751 O O . ALA A 1 95 ? 4.898 -12.579 -2.292 1.00 95.56 95 ALA A O 1
ATOM 752 N N . THR A 1 96 ? 4.631 -14.268 -3.750 1.00 95.12 96 THR A N 1
ATOM 753 C CA . THR A 1 96 ? 3.998 -15.184 -2.798 1.00 95.12 96 THR A CA 1
ATOM 754 C C . THR A 1 96 ? 5.005 -15.632 -1.741 1.00 95.12 96 THR A C 1
ATOM 756 O O . THR A 1 96 ? 4.726 -15.507 -0.551 1.00 95.12 96 THR A O 1
ATOM 759 N N . ALA A 1 97 ? 6.198 -16.062 -2.159 1.00 94.06 97 ALA A N 1
ATOM 760 C CA . ALA A 1 97 ? 7.282 -16.473 -1.270 1.00 94.06 97 ALA A CA 1
ATOM 761 C C . ALA A 1 97 ? 7.795 -15.318 -0.389 1.00 94.06 97 ALA A C 1
ATOM 763 O O . ALA A 1 97 ? 8.092 -15.517 0.784 1.00 94.06 97 ALA A O 1
ATOM 764 N N . GLY A 1 98 ? 7.858 -14.100 -0.931 1.00 92.19 98 GLY A N 1
ATOM 765 C CA . GLY A 1 98 ? 8.255 -12.891 -0.207 1.00 92.19 98 GLY A CA 1
ATOM 766 C C . GLY A 1 98 ? 7.142 -12.246 0.623 1.00 92.19 98 GLY A C 1
ATOM 767 O O . GLY A 1 98 ? 7.372 -11.197 1.217 1.00 92.19 98 GLY A O 1
ATOM 768 N N . ASN A 1 99 ? 5.943 -12.840 0.661 1.00 93.25 99 ASN A N 1
ATOM 769 C CA . ASN A 1 99 ? 4.772 -12.339 1.386 1.00 93.25 99 ASN A CA 1
ATOM 770 C C . ASN A 1 99 ? 4.361 -10.894 1.022 1.00 93.25 99 ASN A C 1
ATOM 772 O O . ASN A 1 99 ? 3.889 -10.137 1.868 1.00 93.25 99 ASN A O 1
ATOM 776 N N . PHE A 1 100 ? 4.524 -10.516 -0.247 1.00 94.38 100 PHE A N 1
ATOM 777 C CA . PHE A 1 100 ? 4.067 -9.231 -0.797 1.00 94.38 100 PHE A CA 1
ATOM 778 C C . PHE A 1 100 ? 3.121 -9.399 -1.999 1.00 94.38 100 PHE A C 1
ATOM 780 O O . PHE A 1 100 ? 2.781 -8.430 -2.681 1.00 94.38 100 PHE A O 1
ATOM 787 N N . ALA A 1 101 ? 2.674 -10.628 -2.275 1.00 94.69 101 ALA A N 1
ATOM 788 C CA . ALA A 1 101 ? 1.635 -10.894 -3.262 1.00 94.69 101 ALA A CA 1
ATOM 789 C C . ALA A 1 101 ? 0.271 -10.405 -2.769 1.00 94.69 101 ALA A C 1
ATOM 791 O O . ALA A 1 101 ? -0.209 -10.795 -1.697 1.00 94.69 101 ALA A O 1
ATOM 792 N N . LEU A 1 102 ? -0.398 -9.608 -3.598 1.00 93.75 102 LEU A N 1
ATOM 793 C CA . LEU A 1 102 ? -1.791 -9.257 -3.373 1.00 93.75 102 LEU A CA 1
ATOM 794 C C . LEU A 1 102 ? -2.704 -10.397 -3.853 1.00 93.75 102 LEU A C 1
ATOM 796 O O . LEU A 1 102 ? -2.957 -10.550 -5.042 1.00 93.75 102 LEU A O 1
ATOM 800 N N . ALA A 1 103 ? -3.191 -11.204 -2.911 1.00 86.38 103 ALA A N 1
ATOM 801 C CA . ALA A 1 103 ? -4.038 -12.364 -3.186 1.00 86.38 103 ALA A CA 1
ATOM 802 C C . ALA A 1 103 ? -5.542 -12.019 -3.256 1.00 86.38 103 ALA A C 1
ATOM 804 O O . ALA A 1 103 ? -5.979 -11.102 -2.550 1.00 86.38 103 ALA A O 1
ATOM 805 N N . PRO A 1 104 ? -6.359 -12.809 -3.986 1.00 79.62 104 PRO A N 1
ATOM 806 C CA . PRO A 1 104 ? -5.993 -13.917 -4.888 1.00 79.62 104 PRO A CA 1
ATOM 807 C C . PRO A 1 104 ? -5.673 -13.462 -6.335 1.00 79.62 104 PRO A C 1
ATOM 809 O O . PRO A 1 104 ? -6.200 -12.430 -6.757 1.00 79.62 104 PRO A O 1
ATOM 812 N N . PRO A 1 105 ? -4.890 -14.249 -7.116 1.00 86.81 105 PRO A N 1
ATOM 813 C CA . PRO A 1 105 ? -4.345 -15.579 -6.795 1.00 86.81 105 PRO A CA 1
ATOM 814 C C . PRO A 1 105 ? -2.929 -15.553 -6.186 1.00 86.81 105 PRO A C 1
ATOM 816 O O . PRO A 1 105 ? -2.121 -14.678 -6.484 1.00 86.81 105 PRO A O 1
ATOM 819 N N . LYS A 1 106 ? -2.615 -16.554 -5.353 1.00 90.88 106 LYS A N 1
ATOM 820 C CA . LYS A 1 106 ? -1.239 -16.854 -4.917 1.00 90.88 106 LYS A CA 1
ATOM 821 C C . LYS A 1 106 ? -0.644 -17.919 -5.831 1.00 90.88 106 LYS A C 1
ATOM 823 O O . LYS A 1 106 ? -1.360 -18.831 -6.228 1.00 90.88 106 LYS A O 1
ATOM 828 N N . GLU A 1 107 ? 0.646 -17.805 -6.131 1.00 92.31 107 GLU A N 1
ATOM 829 C CA . GLU A 1 107 ? 1.365 -18.782 -6.951 1.00 92.31 107 GLU A CA 1
ATOM 830 C C . GLU A 1 107 ? 2.392 -19.513 -6.090 1.00 92.31 107 GLU A C 1
ATOM 832 O O . GLU A 1 107 ? 3.322 -18.899 -5.568 1.00 92.31 107 GLU A O 1
ATOM 837 N N . TYR A 1 108 ? 2.211 -20.821 -5.944 1.00 91.88 108 TYR A N 1
ATOM 838 C CA . TYR A 1 108 ? 3.097 -21.686 -5.163 1.00 91.88 108 TYR A CA 1
ATOM 839 C C . TYR A 1 108 ? 3.974 -22.567 -6.059 1.00 91.88 108 TYR A C 1
ATOM 841 O O . TYR A 1 108 ? 4.933 -23.166 -5.574 1.00 91.88 108 TYR A O 1
ATOM 849 N N . ALA A 1 109 ? 3.693 -22.630 -7.364 1.00 91.69 109 ALA A N 1
ATOM 850 C CA . ALA A 1 109 ? 4.511 -23.361 -8.311 1.00 91.69 109 ALA A CA 1
ATOM 851 C C . ALA A 1 109 ? 5.779 -22.568 -8.649 1.00 91.69 109 ALA A C 1
ATOM 853 O O . ALA A 1 109 ? 5.740 -21.442 -9.151 1.00 91.69 109 ALA A O 1
ATOM 854 N N . PHE A 1 110 ? 6.930 -23.187 -8.397 1.00 93.38 110 PHE A N 1
ATOM 855 C CA . PHE A 1 110 ? 8.221 -22.604 -8.737 1.00 93.38 110 PHE A CA 1
ATOM 856 C C . PHE A 1 110 ? 8.338 -22.390 -10.263 1.00 93.38 110 PHE A C 1
ATOM 858 O O . PHE A 1 110 ? 8.087 -23.331 -11.025 1.00 93.38 110 PHE A O 1
ATOM 865 N N . PRO A 1 111 ? 8.769 -21.206 -10.744 1.00 93.50 111 PRO A N 1
ATOM 866 C CA . PRO A 1 111 ? 8.802 -20.863 -12.168 1.00 93.50 111 PRO A CA 1
ATOM 867 C C . PRO A 1 111 ? 10.008 -21.486 -12.896 1.00 93.50 111 PRO A C 1
ATOM 869 O O . PRO A 1 111 ? 10.854 -20.779 -13.444 1.00 93.50 111 PRO A O 1
ATOM 872 N N . LYS A 1 112 ? 10.069 -22.825 -12.942 1.00 92.06 112 LYS A N 1
ATOM 873 C CA . LYS A 1 112 ? 11.203 -23.625 -13.454 1.00 92.06 112 LYS A CA 1
ATOM 874 C C . LYS A 1 112 ? 11.658 -23.225 -14.861 1.00 92.06 112 LYS A C 1
ATOM 876 O O . LYS A 1 112 ? 12.847 -23.191 -15.133 1.00 92.06 112 LYS A O 1
ATOM 881 N N . ILE A 1 113 ? 10.716 -22.921 -15.754 1.00 91.69 113 ILE A N 1
ATOM 882 C CA . ILE A 1 113 ? 11.016 -22.615 -17.162 1.00 91.69 113 ILE A CA 1
ATOM 883 C C . ILE A 1 113 ? 11.236 -21.112 -17.359 1.00 91.69 113 ILE A C 1
ATOM 885 O O . ILE A 1 113 ? 12.160 -20.684 -18.044 1.00 91.69 113 ILE A O 1
ATOM 889 N N . ARG A 1 114 ? 10.356 -20.287 -16.783 1.00 91.81 114 ARG A N 1
ATOM 890 C CA . ARG A 1 114 ? 10.300 -18.847 -17.064 1.00 91.81 114 ARG A CA 1
ATOM 891 C C . ARG A 1 114 ? 11.292 -18.031 -16.235 1.00 91.81 114 ARG A C 1
ATOM 893 O O . ARG A 1 114 ? 11.865 -17.074 -16.755 1.00 91.81 114 ARG A O 1
ATOM 900 N N . ASN A 1 115 ? 11.500 -18.396 -14.969 1.00 93.62 115 ASN A N 1
ATOM 901 C CA . ASN A 1 115 ? 12.407 -17.704 -14.054 1.00 93.62 115 ASN A CA 1
ATOM 902 C C . ASN A 1 115 ? 13.114 -18.678 -13.084 1.00 93.62 115 ASN A C 1
ATOM 904 O O . ASN A 1 115 ? 12.959 -18.546 -11.869 1.00 93.62 115 ASN A O 1
ATOM 908 N N . PRO A 1 116 ? 13.917 -19.637 -13.590 1.00 93.88 116 PRO A N 1
ATOM 909 C CA . PRO A 1 116 ? 14.552 -20.669 -12.760 1.00 93.88 116 PRO A CA 1
ATOM 910 C C . PRO A 1 116 ? 15.462 -20.112 -11.661 1.00 93.88 116 PRO A C 1
ATOM 912 O O . PRO A 1 116 ? 15.648 -20.747 -10.635 1.00 93.88 116 PRO A O 1
ATOM 915 N N . ASN A 1 117 ? 16.023 -18.919 -11.865 1.00 93.25 117 ASN A N 1
ATOM 916 C CA . ASN A 1 117 ? 16.967 -18.292 -10.938 1.00 93.25 117 ASN A CA 1
ATOM 917 C C . ASN A 1 117 ? 16.326 -17.196 -10.071 1.00 93.25 117 ASN A C 1
ATOM 919 O O . ASN A 1 117 ? 17.051 -16.410 -9.466 1.00 93.25 117 ASN A O 1
ATOM 923 N N . LEU A 1 118 ? 14.991 -17.078 -10.080 1.00 91.50 118 LEU A N 1
ATOM 924 C CA . LEU A 1 118 ? 14.230 -16.062 -9.341 1.00 91.50 118 LEU A CA 1
ATOM 925 C C . LEU A 1 118 ? 14.788 -14.630 -9.501 1.00 91.50 118 LEU A C 1
ATOM 927 O O . LEU A 1 118 ? 14.868 -13.852 -8.552 1.00 91.50 118 LEU A O 1
ATOM 931 N N . LYS A 1 119 ? 15.203 -14.266 -10.720 1.00 90.75 119 LYS A N 1
ATOM 932 C CA . LYS A 1 119 ? 15.796 -12.955 -11.004 1.00 90.75 119 LYS A CA 1
ATOM 933 C C . LYS A 1 119 ? 14.711 -11.887 -11.115 1.00 90.75 119 LYS A C 1
ATOM 935 O O . LYS A 1 119 ? 13.783 -12.015 -11.912 1.00 90.75 119 LYS A O 1
ATOM 940 N N . GLY A 1 120 ? 14.903 -10.781 -10.397 1.00 89.75 120 GLY A N 1
ATOM 941 C CA . GLY A 1 120 ? 13.993 -9.633 -10.399 1.00 89.75 120 GLY A CA 1
ATOM 942 C C . GLY A 1 120 ? 12.750 -9.839 -9.528 1.00 89.75 120 GLY A C 1
ATOM 943 O O . GLY A 1 120 ? 12.454 -10.943 -9.094 1.00 89.75 120 GLY A O 1
ATOM 944 N N . ILE A 1 121 ? 12.033 -8.746 -9.261 1.00 90.19 121 ILE A N 1
ATOM 945 C CA . ILE A 1 121 ? 10.929 -8.715 -8.282 1.00 90.19 121 ILE A CA 1
ATOM 946 C C . ILE A 1 121 ? 9.578 -8.395 -8.939 1.00 90.19 121 ILE A C 1
ATOM 948 O O . ILE A 1 121 ? 8.529 -8.776 -8.429 1.00 90.19 121 ILE A O 1
ATOM 952 N N . ALA A 1 122 ? 9.580 -7.684 -10.068 1.00 93.69 122 ALA A N 1
ATOM 953 C CA . ALA A 1 122 ? 8.366 -7.128 -10.647 1.00 93.69 122 ALA A CA 1
ATOM 954 C C . ALA A 1 122 ? 8.468 -6.963 -12.168 1.00 93.69 122 ALA A C 1
ATOM 956 O O . ALA A 1 122 ? 9.555 -6.779 -12.721 1.00 93.69 122 ALA A O 1
ATOM 957 N N . CYS A 1 123 ? 7.314 -6.977 -12.840 1.00 94.62 123 CYS A N 1
ATOM 958 C CA . CYS A 1 123 ? 7.212 -6.660 -14.260 1.00 94.62 123 CYS A CA 1
ATOM 959 C C . CYS A 1 123 ? 7.319 -5.144 -14.500 1.00 94.62 123 CYS A C 1
ATOM 961 O O . CYS A 1 123 ? 7.141 -4.331 -13.588 1.00 94.62 123 CYS A O 1
ATOM 963 N N . LYS A 1 124 ? 7.545 -4.749 -15.758 1.00 94.25 124 LYS A N 1
ATOM 964 C CA . LYS A 1 124 ? 7.600 -3.335 -16.165 1.00 94.25 124 LYS A CA 1
ATOM 965 C C . LYS A 1 124 ? 6.355 -2.524 -15.766 1.00 94.25 124 LYS A C 1
ATOM 967 O O . LYS A 1 124 ? 6.504 -1.364 -15.398 1.00 94.25 124 LYS A O 1
ATOM 972 N N . HIS A 1 125 ? 5.160 -3.127 -15.779 1.00 95.44 125 HIS A N 1
ATOM 973 C CA . HIS A 1 125 ? 3.906 -2.446 -15.426 1.00 95.44 125 HIS A CA 1
ATOM 974 C C . HIS A 1 125 ? 3.884 -2.034 -13.955 1.00 95.44 125 HIS A C 1
ATOM 976 O O . HIS A 1 125 ? 3.608 -0.880 -13.642 1.00 95.44 125 HIS A O 1
ATOM 982 N N . VAL A 1 126 ? 4.254 -2.957 -13.061 1.00 95.81 126 VAL A N 1
ATOM 983 C CA . VAL A 1 126 ? 4.359 -2.680 -11.625 1.00 95.81 126 VAL A CA 1
ATOM 984 C C . VAL A 1 126 ? 5.432 -1.624 -11.364 1.00 95.81 126 VAL A C 1
ATOM 986 O O . VAL A 1 126 ? 5.169 -0.666 -10.648 1.00 95.81 126 VAL A O 1
ATOM 989 N N . ILE A 1 127 ? 6.620 -1.747 -11.970 1.00 94.69 127 ILE A N 1
ATOM 990 C CA . ILE A 1 127 ? 7.713 -0.774 -11.776 1.00 94.69 127 ILE A CA 1
ATOM 991 C C . ILE A 1 127 ? 7.272 0.635 -12.195 1.00 94.69 127 ILE A C 1
ATOM 993 O O . ILE A 1 127 ? 7.500 1.607 -11.467 1.00 94.69 127 ILE A O 1
ATOM 997 N N . HIS A 1 128 ? 6.604 0.744 -13.344 1.00 93.88 128 HIS A N 1
ATOM 998 C CA . HIS A 1 128 ? 6.092 2.017 -13.829 1.00 93.88 128 HIS A CA 1
ATOM 999 C C . HIS A 1 128 ? 5.001 2.563 -12.894 1.00 93.88 128 HIS A C 1
ATOM 1001 O O . HIS A 1 128 ? 5.098 3.706 -12.453 1.00 93.88 128 HIS A O 1
ATOM 1007 N N . ALA A 1 129 ? 4.022 1.742 -12.497 1.00 94.69 129 ALA A N 1
ATOM 1008 C CA . ALA A 1 129 ? 2.967 2.138 -11.562 1.00 94.69 129 ALA A CA 1
ATOM 1009 C C . ALA A 1 129 ? 3.529 2.633 -10.215 1.00 94.69 129 ALA A C 1
ATOM 1011 O O . ALA A 1 129 ? 3.126 3.694 -9.742 1.00 94.69 129 ALA A O 1
ATOM 1012 N N . MET A 1 130 ? 4.512 1.934 -9.639 1.00 93.38 130 MET A N 1
ATOM 1013 C CA . MET A 1 130 ? 5.173 2.335 -8.388 1.00 93.38 130 MET A CA 1
ATOM 1014 C C . MET A 1 130 ? 5.958 3.641 -8.531 1.00 93.38 130 MET A C 1
ATOM 1016 O O . MET A 1 130 ? 5.982 4.459 -7.614 1.00 93.38 130 MET A O 1
ATOM 1020 N N . THR A 1 131 ? 6.567 3.879 -9.693 1.00 91.94 131 THR A N 1
ATOM 1021 C CA . THR A 1 131 ? 7.249 5.150 -9.980 1.00 91.94 131 THR A CA 1
ATOM 1022 C C . THR A 1 131 ? 6.246 6.298 -10.053 1.00 91.94 131 THR A C 1
ATOM 1024 O O . THR A 1 131 ? 6.468 7.363 -9.478 1.00 91.94 131 THR A O 1
ATOM 1027 N N . ARG A 1 132 ? 5.103 6.079 -10.711 1.00 91.25 132 ARG A N 1
ATOM 1028 C CA . ARG A 1 132 ? 4.021 7.069 -10.794 1.00 91.25 132 ARG A CA 1
ATOM 1029 C C . ARG A 1 132 ? 3.350 7.329 -9.443 1.00 91.25 132 ARG A C 1
ATOM 1031 O O . ARG A 1 132 ? 2.913 8.452 -9.198 1.00 91.25 132 ARG A O 1
ATOM 1038 N N . LEU A 1 133 ? 3.335 6.342 -8.548 1.00 91.69 133 LEU A N 1
ATOM 1039 C CA . LEU A 1 133 ? 2.824 6.468 -7.181 1.00 91.69 133 LEU A CA 1
ATOM 1040 C C . LEU A 1 133 ? 3.586 7.509 -6.346 1.00 91.69 133 LEU A C 1
ATOM 1042 O O . LEU A 1 133 ? 3.019 8.106 -5.435 1.00 91.69 133 LEU A O 1
ATOM 1046 N N . GLN A 1 134 ? 4.844 7.789 -6.702 1.00 89.50 134 GLN A N 1
ATOM 1047 C CA . GLN A 1 134 ? 5.641 8.852 -6.084 1.00 89.50 134 GLN A CA 1
ATOM 1048 C C . GLN A 1 134 ? 5.289 10.259 -6.593 1.00 89.50 134 GLN A C 1
ATOM 1050 O O . GLN A 1 134 ? 5.822 11.250 -6.096 1.00 89.50 134 GLN A O 1
ATOM 1055 N N . SER A 1 135 ? 4.410 10.382 -7.592 1.00 89.62 135 SER A N 1
ATOM 1056 C CA . SER A 1 135 ? 4.030 11.685 -8.135 1.00 89.62 135 SER A CA 1
ATOM 1057 C C . SER A 1 135 ? 3.129 12.461 -7.171 1.00 89.62 135 SER A C 1
ATOM 1059 O O . SER A 1 135 ? 2.188 11.925 -6.582 1.00 89.62 135 SER A O 1
ATOM 1061 N N . ALA A 1 136 ? 3.376 13.768 -7.065 1.00 88.81 136 ALA A N 1
ATOM 1062 C CA . ALA A 1 136 ? 2.603 14.648 -6.192 1.00 88.81 136 ALA A CA 1
ATOM 1063 C C . ALA A 1 136 ? 1.103 14.667 -6.543 1.00 88.81 136 ALA A C 1
ATOM 1065 O O . ALA A 1 136 ? 0.264 14.762 -5.651 1.00 88.81 136 ALA A O 1
ATOM 1066 N N . SER A 1 137 ? 0.749 14.539 -7.829 1.00 89.38 137 SER A N 1
ATOM 1067 C CA . SER A 1 137 ? -0.650 14.521 -8.274 1.00 89.38 137 SER A CA 1
ATOM 1068 C C . SER A 1 137 ? -1.397 13.275 -7.794 1.00 89.38 137 SER A C 1
ATOM 1070 O O . SER A 1 137 ? -2.558 13.378 -7.396 1.00 89.38 137 SER A O 1
ATOM 1072 N N . TRP A 1 138 ? -0.740 12.111 -7.785 1.00 90.88 138 TRP A N 1
ATOM 1073 C CA . TRP A 1 138 ? -1.321 10.871 -7.267 1.00 90.88 138 TRP A CA 1
ATOM 1074 C C . TRP A 1 138 ? -1.446 10.932 -5.750 1.00 90.88 138 TRP A C 1
ATOM 1076 O O . TRP A 1 138 ? -2.531 10.706 -5.215 1.00 90.88 138 TRP A O 1
ATOM 1086 N N . GLN A 1 139 ? -0.366 11.322 -5.071 1.00 91.69 139 GLN A N 1
ATOM 1087 C CA . GLN A 1 139 ? -0.327 11.452 -3.615 1.00 91.69 139 GLN A CA 1
ATOM 1088 C C . GLN A 1 139 ? -1.400 12.413 -3.099 1.00 91.69 139 GLN A C 1
ATOM 1090 O O . GLN A 1 139 ? -2.081 12.103 -2.130 1.00 91.69 139 GLN A O 1
ATOM 1095 N N . LEU A 1 140 ? -1.628 13.544 -3.772 1.00 89.94 140 LEU A N 1
ATOM 1096 C CA . LEU A 1 140 ? -2.670 14.488 -3.369 1.00 89.94 140 LEU A CA 1
ATOM 1097 C C . LEU A 1 140 ? -4.067 13.847 -3.388 1.00 89.94 140 LEU A C 1
ATOM 1099 O O . LEU A 1 140 ? -4.833 14.000 -2.439 1.00 89.94 140 LEU A O 1
ATOM 1103 N N . ARG A 1 141 ? -4.418 13.112 -4.451 1.00 89.31 141 ARG A N 1
ATOM 1104 C CA . ARG A 1 141 ? -5.749 12.488 -4.559 1.00 89.31 141 ARG A CA 1
ATOM 1105 C C . ARG A 1 141 ? -5.919 11.288 -3.640 1.00 89.31 141 ARG A C 1
ATOM 1107 O O . ARG A 1 141 ? -7.017 11.100 -3.114 1.00 89.31 141 ARG A O 1
ATOM 1114 N N . ILE A 1 142 ? -4.860 10.504 -3.445 1.00 91.12 142 ILE A N 1
ATOM 1115 C CA . ILE A 1 142 ? -4.847 9.412 -2.468 1.00 91.12 142 ILE A CA 1
ATOM 1116 C C . ILE A 1 142 ? -5.045 9.995 -1.064 1.00 91.12 142 ILE A C 1
ATOM 1118 O O . ILE A 1 142 ? -5.923 9.530 -0.348 1.00 91.12 142 ILE A O 1
ATOM 1122 N N . GLY A 1 143 ? -4.344 11.077 -0.715 1.00 90.62 143 GLY A N 1
ATOM 1123 C CA . GLY A 1 143 ? -4.485 11.743 0.581 1.00 90.62 143 GLY A CA 1
ATOM 1124 C C . GLY A 1 143 ? -5.867 12.338 0.812 1.00 90.62 143 GLY A C 1
ATOM 1125 O O . GLY A 1 143 ? -6.442 12.159 1.880 1.00 90.62 143 GLY A O 1
ATOM 1126 N N . GLN A 1 144 ? -6.469 12.953 -0.209 1.00 89.25 144 GLN A N 1
ATOM 1127 C CA . GLN A 1 144 ? -7.863 13.406 -0.138 1.00 89.25 144 GLN A CA 1
ATOM 1128 C C . GLN A 1 144 ? -8.835 12.247 0.107 1.00 89.25 144 GLN A C 1
ATOM 1130 O O . GLN A 1 144 ? -9.782 12.387 0.875 1.00 89.25 144 GLN A O 1
ATOM 1135 N N . ALA A 1 145 ? -8.622 11.101 -0.544 1.00 87.75 145 ALA A N 1
ATOM 1136 C CA . ALA A 1 145 ? -9.449 9.920 -0.326 1.00 87.75 145 ALA A CA 1
ATOM 1137 C C . ALA A 1 145 ? -9.237 9.321 1.076 1.00 87.75 145 ALA A C 1
ATOM 1139 O O . ALA A 1 145 ? -10.200 8.897 1.709 1.00 87.75 145 ALA A O 1
ATOM 1140 N N . MET A 1 146 ? -8.004 9.350 1.580 1.00 87.19 146 MET A N 1
ATOM 1141 C CA . MET A 1 146 ? -7.647 8.909 2.927 1.00 87.19 146 MET A CA 1
ATOM 1142 C C . MET A 1 146 ? -8.288 9.801 4.001 1.00 87.19 146 MET A C 1
ATOM 1144 O O . MET A 1 146 ? -8.895 9.293 4.935 1.00 87.19 146 MET A O 1
ATOM 1148 N N . LEU A 1 147 ? -8.276 11.124 3.815 1.00 87.44 147 LEU A N 1
ATOM 1149 C CA . LEU A 1 147 ? -8.943 12.088 4.698 1.00 87.44 147 LEU A CA 1
ATOM 1150 C C . LEU A 1 147 ? -10.473 11.943 4.667 1.00 87.44 147 LEU A C 1
ATOM 1152 O O . LEU A 1 147 ? -11.139 12.050 5.696 1.00 87.44 147 LEU A O 1
ATOM 1156 N N . GLN A 1 148 ? -11.047 11.651 3.497 1.00 85.56 148 GLN A N 1
ATOM 1157 C CA . GLN A 1 148 ? -12.466 11.302 3.380 1.00 85.56 148 GLN A CA 1
ATOM 1158 C C . GLN A 1 148 ? -12.799 10.001 4.118 1.00 85.56 148 GLN A C 1
ATOM 1160 O O . GLN A 1 148 ? -13.867 9.916 4.716 1.00 85.56 148 GLN A O 1
ATOM 1165 N N . ALA A 1 149 ? -11.909 9.007 4.086 1.00 81.06 149 ALA A N 1
ATOM 1166 C CA . ALA A 1 149 ? -12.076 7.768 4.837 1.00 81.06 149 ALA A CA 1
ATOM 1167 C C . ALA A 1 149 ? -11.969 8.010 6.353 1.00 81.06 149 ALA A C 1
ATOM 1169 O O . ALA A 1 149 ? -12.832 7.540 7.085 1.00 81.06 149 ALA A O 1
ATOM 1170 N N . ALA A 1 150 ? -11.007 8.821 6.808 1.00 80.44 150 ALA A N 1
ATOM 1171 C CA . ALA A 1 150 ? -10.823 9.164 8.221 1.00 80.44 150 ALA A CA 1
ATOM 1172 C C . ALA A 1 150 ? -12.059 9.851 8.833 1.00 80.44 150 ALA A C 1
ATOM 1174 O O . ALA A 1 150 ? -12.461 9.546 9.949 1.00 80.44 150 ALA A O 1
ATOM 1175 N N . LYS A 1 151 ? -12.716 10.744 8.077 1.00 79.25 151 LYS A N 1
ATOM 1176 C CA . LYS A 1 151 ? -13.948 11.428 8.516 1.00 79.25 151 LYS A CA 1
ATOM 1177 C C . LYS A 1 151 ? -15.158 10.495 8.639 1.00 79.25 151 LYS A C 1
ATOM 1179 O O . LYS A 1 151 ? -16.125 10.834 9.315 1.00 79.25 151 LYS A O 1
ATOM 1184 N N . ARG A 1 152 ? -15.150 9.343 7.965 1.00 71.44 152 ARG A N 1
ATOM 1185 C CA . ARG A 1 152 ? -16.275 8.399 7.936 1.00 71.44 152 ARG A CA 1
ATOM 1186 C C . ARG A 1 152 ? -16.199 7.446 9.130 1.00 71.44 152 ARG A C 1
ATOM 1188 O O . ARG A 1 152 ? -16.068 6.241 8.965 1.00 71.44 152 ARG A O 1
ATOM 1195 N N . VAL A 1 153 ? -16.309 7.987 10.341 1.00 54.66 153 VAL A N 1
ATOM 1196 C CA . VAL A 1 153 ? -16.452 7.193 11.570 1.00 54.66 153 VAL A CA 1
ATOM 1197 C C . VAL A 1 153 ? -17.931 6.817 11.727 1.00 54.66 153 VAL A C 1
ATOM 1199 O O . VAL A 1 153 ? -18.697 7.515 12.383 1.00 54.66 153 VAL A O 1
ATOM 1202 N N . GLY A 1 154 ? -18.369 5.752 11.050 1.00 49.91 154 GLY A N 1
ATOM 1203 C CA . GLY A 1 154 ? -19.734 5.223 11.141 1.00 49.91 154 GLY A CA 1
ATOM 1204 C C . GLY A 1 154 ? -19.727 3.713 11.364 1.00 49.91 154 GLY A C 1
ATOM 1205 O O . GLY A 1 154 ? -19.085 2.980 10.618 1.00 49.91 154 GLY A O 1
ATOM 1206 N N . PHE A 1 155 ? -20.428 3.252 12.402 1.00 36.44 155 PHE A N 1
ATOM 1207 C CA . PHE A 1 155 ? -20.558 1.839 12.768 1.00 36.44 155 PHE A CA 1
ATOM 1208 C C . PHE A 1 155 ? -21.217 1.058 11.614 1.00 36.44 155 PHE A C 1
ATOM 1210 O O . PHE A 1 155 ? -22.382 1.288 11.296 1.00 36.44 155 PHE A O 1
ATOM 1217 N N . GLY A 1 156 ? -20.457 0.175 10.958 1.00 47.75 156 GLY A N 1
ATOM 1218 C CA . GLY A 1 156 ? -20.891 -0.561 9.763 1.00 47.75 156 GLY A CA 1
ATOM 1219 C C . GLY A 1 156 ? -20.022 -0.247 8.545 1.00 47.75 156 GLY A C 1
ATOM 1220 O O . GLY A 1 156 ? -20.479 0.372 7.584 1.00 47.75 156 GLY A O 1
ATOM 1221 N N . ASP A 1 157 ? -18.758 -0.668 8.605 1.00 45.56 157 ASP A N 1
ATOM 1222 C CA . ASP A 1 157 ? -17.762 -0.494 7.545 1.00 45.56 157 ASP A CA 1
ATOM 1223 C C . ASP A 1 157 ? -18.064 -1.434 6.367 1.00 45.56 157 ASP A C 1
ATOM 1225 O O . ASP A 1 157 ? -17.494 -2.515 6.201 1.00 45.56 157 ASP A O 1
ATOM 1229 N N . ASP A 1 158 ? -19.051 -1.056 5.559 1.00 52.44 158 ASP A N 1
ATOM 1230 C CA . ASP A 1 158 ? -19.310 -1.752 4.312 1.00 52.44 158 ASP A CA 1
ATOM 1231 C C . ASP A 1 158 ? -18.171 -1.414 3.338 1.00 52.44 158 ASP A C 1
ATOM 1233 O O . ASP A 1 158 ? -18.094 -0.305 2.801 1.00 52.44 158 ASP A O 1
ATOM 1237 N N . LYS A 1 159 ? -17.280 -2.381 3.074 1.00 50.25 159 LYS A N 1
ATOM 1238 C CA . LYS A 1 159 ? -16.162 -2.280 2.106 1.00 50.25 159 LYS A CA 1
ATOM 1239 C C . LYS A 1 159 ? -16.606 -1.809 0.712 1.00 50.25 159 LYS A C 1
ATOM 1241 O O . LYS A 1 159 ? -15.770 -1.450 -0.119 1.00 50.25 159 LYS A O 1
ATOM 1246 N N . ARG A 1 160 ? -17.910 -1.851 0.415 1.00 50.56 160 ARG A N 1
ATOM 1247 C CA . ARG A 1 160 ? -18.516 -1.308 -0.808 1.00 50.56 160 ARG A CA 1
ATOM 1248 C C . ARG A 1 160 ? -18.616 0.226 -0.799 1.00 50.56 160 ARG A C 1
ATOM 1250 O O . ARG A 1 160 ? -18.519 0.825 -1.864 1.00 50.56 160 ARG A O 1
ATOM 1257 N N . ARG A 1 161 ? -18.706 0.878 0.367 1.00 57.47 161 ARG A N 1
ATOM 1258 C CA . ARG A 1 161 ? -18.850 2.343 0.527 1.00 57.47 161 ARG A CA 1
ATOM 1259 C C . ARG A 1 161 ? -17.530 3.129 0.560 1.00 57.47 161 ARG A C 1
ATOM 1261 O O . ARG A 1 161 ? -17.553 4.356 0.449 1.00 57.47 161 ARG A O 1
ATOM 1268 N N . THR A 1 162 ? -16.381 2.462 0.670 1.00 66.12 162 THR A N 1
ATOM 1269 C CA . THR A 1 162 ? -15.039 3.087 0.661 1.00 66.12 162 THR A CA 1
ATOM 1270 C C . THR A 1 162 ? -14.363 3.068 -0.713 1.00 66.12 162 THR A C 1
ATOM 1272 O O . THR A 1 162 ? -13.207 3.471 -0.842 1.00 66.12 162 THR A O 1
ATOM 1275 N N . THR A 1 163 ? -15.070 2.613 -1.754 1.00 80.44 163 THR A N 1
ATOM 1276 C CA . THR A 1 163 ? -14.538 2.597 -3.122 1.00 80.44 163 THR A CA 1
ATOM 1277 C C . THR A 1 163 ? -14.703 3.969 -3.763 1.00 80.44 163 THR A C 1
ATOM 1279 O O . THR A 1 163 ? -15.818 4.430 -3.994 1.00 80.44 163 THR A O 1
ATOM 1282 N N . LYS A 1 164 ? -13.584 4.622 -4.071 1.00 85.56 164 LYS A N 1
ATOM 1283 C CA . LYS A 1 164 ? -13.527 5.835 -4.883 1.00 85.56 164 LYS A CA 1
ATOM 1284 C C . LYS A 1 164 ? -13.122 5.462 -6.302 1.00 85.56 164 LYS A C 1
ATOM 1286 O O . LYS A 1 164 ? -12.002 5.008 -6.523 1.00 85.56 164 LYS A O 1
ATOM 1291 N N . HIS A 1 165 ? -14.017 5.677 -7.256 1.00 89.94 165 HIS A N 1
ATOM 1292 C CA . HIS A 1 165 ? -13.677 5.659 -8.676 1.00 89.94 165 HIS A CA 1
ATOM 1293 C C . HIS A 1 165 ? -13.196 7.052 -9.076 1.00 89.94 165 HIS A C 1
ATOM 1295 O O . HIS A 1 165 ? -13.836 8.047 -8.734 1.00 89.94 165 HIS A O 1
ATOM 1301 N N . PHE A 1 166 ? -12.044 7.135 -9.736 1.00 90.00 166 PHE A N 1
ATOM 1302 C CA . PHE A 1 166 ? -11.506 8.416 -10.180 1.00 90.00 166 PHE A CA 1
ATOM 1303 C C . PHE A 1 166 ? -12.199 8.855 -11.470 1.00 90.00 166 PHE A C 1
ATOM 1305 O O . PHE A 1 166 ? -12.354 8.056 -12.394 1.00 90.00 166 PHE A O 1
ATOM 1312 N N . THR A 1 167 ? -12.615 10.120 -11.529 1.00 89.94 167 THR A N 1
ATOM 1313 C CA . THR A 1 167 ? -13.310 10.676 -12.697 1.00 89.94 167 THR A CA 1
ATOM 1314 C C . THR A 1 167 ? -12.345 10.939 -13.854 1.00 89.94 167 THR A C 1
ATOM 1316 O O . THR A 1 167 ? -11.122 10.888 -13.698 1.00 89.94 167 THR A O 1
ATOM 1319 N N . GLU A 1 168 ? -12.866 11.267 -15.034 1.00 87.06 168 GLU A N 1
ATOM 1320 C CA . GLU A 1 168 ? -12.018 11.603 -16.181 1.00 87.06 168 GLU A CA 1
ATOM 1321 C C . GLU A 1 168 ? -11.183 12.877 -15.929 1.00 87.06 168 GLU A C 1
ATOM 1323 O O . GLU A 1 168 ? -10.029 12.972 -16.356 1.00 87.06 168 GLU A O 1
ATOM 1328 N N . GLU A 1 169 ? -11.690 13.835 -15.144 1.00 88.00 169 GLU A N 1
ATOM 1329 C CA . GLU A 1 169 ? -10.914 15.002 -14.705 1.00 88.00 169 GLU A CA 1
ATOM 1330 C C . GLU A 1 169 ? -9.740 14.600 -13.807 1.00 88.00 169 GLU A C 1
ATOM 1332 O O . GLU A 1 169 ? -8.640 15.149 -13.934 1.00 88.00 169 GLU A O 1
ATOM 1337 N N . ASP A 1 170 ? -9.945 13.627 -12.915 1.00 86.75 170 ASP A N 1
ATOM 1338 C CA . ASP A 1 170 ? -8.873 13.066 -12.096 1.00 86.75 170 ASP A CA 1
ATOM 1339 C C . ASP A 1 170 ? -7.825 12.376 -12.967 1.00 86.75 170 ASP A C 1
ATOM 1341 O O . ASP A 1 170 ? -6.629 12.630 -12.804 1.00 86.75 170 ASP A O 1
ATOM 1345 N N . ARG A 1 171 ? -8.253 11.599 -13.968 1.00 85.38 171 ARG A N 1
ATOM 1346 C CA . ARG A 1 171 ? -7.358 10.939 -14.933 1.00 85.38 171 ARG A CA 1
ATOM 1347 C C . ARG A 1 171 ? -6.513 11.945 -15.712 1.00 85.38 171 ARG A C 1
ATOM 1349 O O . ARG A 1 171 ? -5.302 11.751 -15.856 1.00 85.38 171 ARG A O 1
ATOM 1356 N N . LYS A 1 172 ? -7.089 13.076 -16.132 1.00 86.44 172 LYS A N 1
ATOM 1357 C CA . LYS A 1 172 ? -6.339 14.189 -16.747 1.00 86.44 172 LYS A CA 1
ATOM 1358 C C . LYS A 1 172 ? -5.312 14.797 -15.783 1.00 86.44 172 LYS A C 1
ATOM 1360 O O . LYS A 1 172 ? -4.190 15.095 -16.193 1.00 86.44 172 LYS A O 1
ATOM 1365 N N . ARG A 1 173 ? -5.643 14.944 -14.494 1.00 85.88 173 ARG A N 1
ATOM 1366 C CA . ARG A 1 173 ? -4.725 15.473 -13.462 1.00 85.88 173 ARG A CA 1
ATOM 1367 C C . ARG A 1 173 ? -3.600 14.499 -13.106 1.00 85.88 173 ARG A C 1
ATOM 1369 O O . ARG A 1 173 ? -2.460 14.932 -12.954 1.00 85.88 173 ARG A O 1
ATOM 1376 N N . PHE A 1 174 ? -3.876 13.199 -13.033 1.00 87.00 174 PHE A N 1
ATOM 1377 C CA . PHE A 1 174 ? -2.869 12.148 -12.819 1.00 87.00 174 PHE A CA 1
ATOM 1378 C C . PHE A 1 174 ? -1.833 12.065 -13.930 1.00 87.00 174 PHE A C 1
ATOM 1380 O O . PHE A 1 174 ? -0.697 11.638 -13.715 1.00 87.00 174 PHE A O 1
ATOM 1387 N N . ASN A 1 175 ? -2.239 12.499 -15.114 1.00 81.56 175 ASN A N 1
ATOM 1388 C CA . ASN A 1 175 ? -1.404 12.611 -16.287 1.00 81.56 175 ASN A CA 1
ATOM 1389 C C . ASN A 1 175 ? -0.561 13.895 -16.322 1.00 81.56 175 ASN A C 1
ATOM 1391 O O . ASN A 1 175 ? 0.208 14.064 -17.266 1.00 81.56 175 ASN A O 1
ATOM 1395 N N . LYS A 1 176 ? -0.658 14.785 -15.326 1.00 72.12 176 LYS A N 1
ATOM 1396 C CA . LYS A 1 176 ? 0.308 15.875 -15.139 1.00 72.12 176 LYS A CA 1
ATOM 1397 C C . LYS A 1 176 ? 1.597 15.286 -14.538 1.00 72.12 176 LYS A C 1
ATOM 1399 O O . LYS A 1 176 ? 1.536 14.402 -13.681 1.00 72.12 176 LYS A O 1
ATOM 1404 N N . ASN A 1 177 ? 2.759 15.736 -15.016 1.00 62.56 177 ASN A N 1
ATOM 1405 C CA . ASN A 1 177 ? 4.102 15.263 -14.629 1.00 62.56 177 ASN A CA 1
ATOM 1406 C C . ASN A 1 177 ? 4.430 13.811 -15.026 1.00 62.56 177 ASN A C 1
ATOM 1408 O O . ASN A 1 177 ? 4.892 13.046 -14.186 1.00 62.56 177 ASN A O 1
ATOM 1412 N N . ARG A 1 178 ? 4.202 13.403 -16.285 1.00 64.94 178 ARG A N 1
ATOM 1413 C CA . ARG A 1 178 ? 4.444 12.020 -16.776 1.00 64.94 178 ARG A CA 1
ATOM 1414 C C . ARG A 1 178 ? 5.917 11.593 -16.797 1.00 64.94 178 ARG A C 1
ATOM 1416 O O . ARG A 1 178 ? 6.192 10.404 -16.851 1.00 64.94 178 ARG A O 1
ATOM 1423 N N . ASN A 1 179 ? 6.839 12.546 -16.695 1.00 70.12 179 ASN A N 1
ATOM 1424 C CA . ASN A 1 179 ? 8.268 12.333 -16.946 1.00 70.12 179 ASN A CA 1
ATOM 1425 C C . ASN A 1 179 ? 9.028 11.721 -15.755 1.00 70.12 179 ASN A C 1
ATOM 1427 O O . ASN A 1 179 ? 10.247 11.597 -15.806 1.00 70.12 179 ASN A O 1
ATOM 1431 N N . SER A 1 180 ? 8.345 11.363 -14.663 1.00 78.81 180 SER A N 1
ATOM 1432 C CA . SER A 1 180 ? 8.985 10.682 -13.536 1.00 78.81 180 SER A CA 1
ATOM 1433 C C . SER A 1 180 ? 9.479 9.303 -13.967 1.00 78.81 180 SER A C 1
ATOM 1435 O O . SER A 1 180 ? 8.682 8.447 -14.346 1.00 78.81 180 SER A O 1
ATOM 1437 N N . GLN A 1 181 ? 10.788 9.091 -13.869 1.00 85.00 181 GLN A N 1
ATOM 1438 C CA . GLN A 1 181 ? 11.446 7.840 -14.226 1.00 85.00 181 GLN A CA 1
ATOM 1439 C C . GLN A 1 181 ? 11.997 7.135 -12.989 1.00 85.00 181 GLN A C 1
ATOM 1441 O O . GLN A 1 181 ? 12.416 7.766 -12.015 1.00 85.00 181 GLN A O 1
ATOM 1446 N N . THR A 1 182 ? 12.043 5.806 -13.042 1.00 85.06 182 THR A N 1
ATOM 1447 C CA . THR A 1 182 ? 12.732 4.993 -12.046 1.00 85.06 182 THR A CA 1
ATOM 1448 C C . THR A 1 182 ? 14.238 5.247 -12.150 1.00 85.06 182 THR A C 1
ATOM 1450 O O . THR A 1 182 ? 14.871 4.845 -13.129 1.00 85.06 182 THR A O 1
ATOM 1453 N N . ASN A 1 183 ? 14.828 5.885 -11.138 1.00 87.88 183 ASN A N 1
ATOM 1454 C CA . ASN A 1 183 ? 16.266 6.146 -11.071 1.00 87.88 183 ASN A CA 1
ATOM 1455 C C . ASN A 1 183 ? 16.955 5.120 -10.158 1.00 87.88 183 ASN A C 1
ATOM 1457 O O . ASN A 1 183 ? 16.821 5.169 -8.937 1.00 87.88 183 ASN A O 1
ATOM 1461 N N . GLN A 1 184 ? 17.735 4.211 -10.748 1.00 85.38 184 GLN A N 1
ATOM 1462 C CA . GLN A 1 184 ? 18.431 3.165 -9.989 1.00 85.38 184 GLN A CA 1
ATOM 1463 C C . GLN A 1 184 ? 19.483 3.716 -9.017 1.00 85.38 184 GLN A C 1
ATOM 1465 O O . GLN A 1 184 ? 19.680 3.133 -7.954 1.00 85.38 184 GLN A O 1
ATOM 1470 N N . GLY A 1 185 ? 20.151 4.824 -9.354 1.00 88.44 185 GLY A N 1
ATOM 1471 C CA . GLY A 1 185 ? 21.133 5.462 -8.475 1.00 88.44 185 GLY A CA 1
ATOM 1472 C C . GLY A 1 185 ? 20.475 6.009 -7.211 1.00 88.44 185 GLY A C 1
ATOM 1473 O O . GLY A 1 185 ? 20.907 5.691 -6.105 1.00 88.44 185 GLY A O 1
ATOM 1474 N N . ALA A 1 186 ? 19.366 6.734 -7.371 1.00 87.38 186 ALA A N 1
ATOM 1475 C CA . ALA A 1 186 ? 18.574 7.226 -6.244 1.00 87.38 186 ALA A CA 1
ATOM 1476 C C . ALA A 1 186 ? 18.022 6.074 -5.384 1.00 87.38 186 ALA A C 1
ATOM 1478 O O . ALA A 1 186 ? 18.084 6.135 -4.159 1.00 87.38 186 ALA A O 1
ATOM 1479 N N . MET A 1 187 ? 17.552 4.985 -6.009 1.00 85.75 187 MET A N 1
ATOM 1480 C CA . MET A 1 187 ? 17.076 3.801 -5.279 1.00 85.75 187 MET A CA 1
ATOM 1481 C C . MET A 1 187 ? 18.178 3.144 -4.441 1.00 85.75 187 MET A C 1
ATOM 1483 O O . MET A 1 187 ? 17.922 2.770 -3.300 1.00 85.75 187 MET A O 1
ATOM 1487 N N . ARG A 1 188 ? 19.403 3.023 -4.973 1.00 89.19 188 ARG A N 1
ATOM 1488 C CA . ARG A 1 188 ? 20.551 2.488 -4.219 1.00 89.19 188 ARG A CA 1
ATOM 1489 C C . ARG A 1 188 ? 20.895 3.374 -3.023 1.00 89.19 188 ARG A C 1
ATOM 1491 O O . ARG A 1 188 ? 21.037 2.868 -1.919 1.00 89.19 188 ARG A O 1
ATOM 1498 N N . GLN A 1 189 ? 20.925 4.692 -3.213 1.00 91.56 189 GLN A N 1
ATOM 1499 C CA . GLN A 1 189 ? 21.186 5.632 -2.121 1.00 91.56 189 GLN A CA 1
ATOM 1500 C C . GLN A 1 189 ? 20.124 5.557 -1.014 1.00 91.56 189 GLN A C 1
ATOM 1502 O O . GLN A 1 189 ? 20.465 5.582 0.169 1.00 91.56 189 GLN A O 1
ATOM 1507 N N . GLU A 1 190 ? 18.841 5.458 -1.374 1.00 87.69 190 GLU A N 1
ATOM 1508 C CA . GLU A 1 190 ? 17.760 5.286 -0.395 1.00 87.69 190 GLU A CA 1
ATOM 1509 C C . GLU A 1 190 ? 17.838 3.934 0.318 1.00 87.69 190 GLU A C 1
ATOM 1511 O O . GLU A 1 190 ? 17.634 3.868 1.531 1.00 87.69 190 GLU A O 1
ATOM 1516 N N . TRP A 1 191 ? 18.217 2.870 -0.390 1.00 88.62 191 TRP A N 1
ATOM 1517 C CA . TRP A 1 191 ? 18.477 1.569 0.219 1.00 88.62 191 TRP A CA 1
ATOM 1518 C C . TRP A 1 191 ? 19.630 1.623 1.229 1.00 88.62 191 TRP A C 1
ATOM 1520 O O . TRP A 1 191 ? 19.485 1.145 2.354 1.00 88.62 191 TRP A O 1
ATOM 1530 N N . ASP A 1 192 ? 20.734 2.292 0.900 1.00 93.31 192 ASP A N 1
ATOM 1531 C CA . ASP A 1 192 ? 21.869 2.452 1.815 1.00 93.31 192 ASP A CA 1
ATOM 1532 C C . ASP A 1 192 ? 21.493 3.282 3.051 1.00 93.31 192 ASP A C 1
ATOM 1534 O O . ASP A 1 192 ? 21.954 3.027 4.169 1.00 93.31 192 ASP A O 1
ATOM 1538 N N . LYS A 1 193 ? 20.637 4.300 2.885 1.00 92.56 193 LYS A N 1
ATOM 1539 C CA . LYS A 1 193 ? 20.061 5.046 4.016 1.00 92.56 193 LYS A CA 1
ATOM 1540 C C . LYS A 1 193 ? 19.163 4.147 4.864 1.00 92.56 193 LYS A C 1
ATOM 1542 O O . LYS A 1 193 ? 19.264 4.187 6.089 1.00 92.56 193 LYS A O 1
ATOM 1547 N N . TYR A 1 194 ? 18.316 3.332 4.239 1.00 89.00 194 TYR A N 1
ATOM 1548 C CA . TYR A 1 194 ? 17.455 2.378 4.933 1.00 89.00 194 TYR A CA 1
ATOM 1549 C C . TYR A 1 194 ? 18.277 1.373 5.747 1.00 89.00 194 TYR A C 1
ATOM 1551 O O . TYR A 1 194 ? 18.027 1.217 6.941 1.00 89.00 194 TYR A O 1
ATOM 1559 N N . GLN A 1 195 ? 19.317 0.774 5.161 1.00 93.06 195 GLN A N 1
ATOM 1560 C CA . GLN A 1 195 ? 20.207 -0.147 5.870 1.00 93.06 195 GLN A CA 1
ATOM 1561 C C . GLN A 1 195 ? 20.897 0.518 7.068 1.00 93.06 195 GLN A C 1
ATOM 1563 O O . GLN A 1 195 ? 20.961 -0.071 8.148 1.00 93.06 195 GLN A O 1
ATOM 1568 N N . ARG A 1 196 ? 21.375 1.761 6.916 1.00 94.38 196 ARG A N 1
ATOM 1569 C CA . ARG A 1 196 ? 21.959 2.531 8.028 1.00 94.38 196 ARG A CA 1
ATOM 1570 C C . ARG A 1 196 ? 20.951 2.782 9.147 1.00 94.38 196 ARG A C 1
ATOM 1572 O O . ARG A 1 196 ? 21.287 2.590 10.313 1.00 94.38 196 ARG A O 1
ATOM 1579 N N . ARG A 1 197 ? 19.712 3.155 8.807 1.00 92.12 197 ARG A N 1
ATOM 1580 C CA . ARG A 1 197 ? 18.628 3.352 9.785 1.00 92.12 197 ARG A CA 1
ATOM 1581 C C . ARG A 1 197 ? 18.266 2.056 10.507 1.00 92.12 197 ARG A C 1
ATOM 1583 O O . ARG A 1 197 ? 18.096 2.090 11.718 1.00 92.12 197 ARG A O 1
ATOM 1590 N N . GLN A 1 198 ? 18.205 0.928 9.800 1.00 91.31 198 GLN A N 1
ATOM 1591 C CA . GLN A 1 198 ? 17.948 -0.384 10.405 1.00 91.31 198 GLN A CA 1
ATOM 1592 C C . GLN A 1 198 ? 19.045 -0.778 11.399 1.00 91.31 198 GLN A C 1
ATOM 1594 O O . GLN A 1 198 ? 18.742 -1.187 12.515 1.00 91.31 198 GLN A O 1
ATOM 1599 N N . LYS A 1 199 ? 20.321 -0.579 11.043 1.00 93.94 199 LYS A N 1
ATOM 1600 C CA . LYS A 1 199 ? 21.447 -0.821 11.960 1.00 93.94 199 LYS A CA 1
ATOM 1601 C C . LYS A 1 199 ? 21.390 0.089 13.190 1.00 93.94 199 LYS A C 1
ATOM 1603 O O . LYS A 1 199 ? 21.529 -0.388 14.311 1.00 93.94 199 LYS A O 1
ATOM 1608 N N . ALA A 1 200 ? 21.146 1.386 12.993 1.00 94.19 200 ALA A N 1
ATOM 1609 C CA . ALA A 1 200 ? 21.028 2.342 14.093 1.00 94.19 200 ALA A CA 1
ATOM 1610 C C . ALA A 1 200 ? 19.865 1.996 15.037 1.00 94.19 200 ALA A C 1
ATOM 1612 O O . ALA A 1 200 ? 20.042 2.014 16.254 1.00 94.19 200 ALA A O 1
ATOM 1613 N N . LEU A 1 201 ? 18.709 1.617 14.482 1.00 91.44 201 LEU A N 1
ATOM 1614 C CA . LEU A 1 201 ? 17.559 1.151 15.252 1.00 91.44 201 LEU A CA 1
ATOM 1615 C C . LEU A 1 201 ? 17.893 -0.127 16.031 1.00 91.44 201 LEU A C 1
ATOM 1617 O O . LEU A 1 201 ? 17.595 -0.202 17.217 1.00 91.44 201 LEU A O 1
ATOM 1621 N N . GLY A 1 202 ? 18.558 -1.100 15.402 1.00 92.12 202 GLY A N 1
ATOM 1622 C CA . GLY A 1 202 ? 19.018 -2.317 16.077 1.00 92.12 202 GLY A CA 1
ATOM 1623 C C . GLY A 1 202 ? 19.923 -2.013 17.274 1.00 92.12 202 GLY A C 1
ATOM 1624 O O . GLY A 1 202 ? 19.717 -2.557 18.357 1.00 92.12 202 GLY A O 1
ATOM 1625 N N . ASN A 1 203 ? 20.855 -1.070 17.120 1.00 93.44 203 ASN A N 1
ATOM 1626 C CA . ASN A 1 203 ? 21.733 -0.630 18.207 1.00 93.44 203 ASN A CA 1
ATOM 1627 C C . ASN A 1 203 ? 20.961 0.071 19.337 1.00 93.44 203 ASN A C 1
ATOM 1629 O O . ASN A 1 203 ? 21.248 -0.159 20.511 1.00 93.44 203 ASN A O 1
ATOM 1633 N N . GLN A 1 204 ? 19.973 0.907 19.003 1.00 90.19 204 GLN A N 1
ATOM 1634 C CA . GLN A 1 204 ? 19.102 1.545 19.997 1.00 90.19 204 GLN A CA 1
ATOM 1635 C C . GLN A 1 204 ? 18.267 0.512 20.759 1.00 90.19 204 GLN A C 1
ATOM 1637 O O . GLN A 1 204 ? 18.212 0.558 21.985 1.00 90.19 204 GLN A O 1
ATOM 1642 N N . ILE A 1 205 ? 17.683 -0.459 20.053 1.00 90.75 205 ILE A N 1
ATOM 1643 C CA . ILE A 1 205 ? 16.921 -1.557 20.659 1.00 90.75 205 ILE A CA 1
ATOM 1644 C C . ILE A 1 205 ? 17.804 -2.372 21.606 1.00 90.75 205 ILE A C 1
ATOM 1646 O O . ILE A 1 205 ? 17.375 -2.694 22.712 1.00 90.75 205 ILE A O 1
ATOM 1650 N N . ALA A 1 206 ? 19.040 -2.678 21.205 1.00 90.12 206 ALA A N 1
ATOM 1651 C CA . ALA A 1 206 ? 19.982 -3.397 22.055 1.00 90.12 206 ALA A CA 1
ATOM 1652 C C . ALA A 1 206 ? 20.322 -2.597 23.325 1.00 90.12 206 ALA A C 1
ATOM 1654 O O . ALA A 1 206 ? 20.263 -3.138 24.433 1.00 90.12 206 ALA A O 1
ATOM 1655 N N . ARG A 1 207 ? 20.607 -1.296 23.174 1.00 90.94 207 ARG A N 1
ATOM 1656 C CA . ARG A 1 207 ? 20.952 -0.392 24.281 1.00 90.94 207 ARG A CA 1
ATOM 1657 C C . ARG A 1 207 ? 19.808 -0.212 25.282 1.00 90.94 207 ARG A C 1
ATOM 1659 O O . ARG A 1 207 ? 20.053 -0.210 26.483 1.00 90.94 207 ARG A O 1
ATOM 1666 N N . ASP A 1 208 ? 18.575 -0.069 24.804 1.00 90.19 208 ASP A N 1
ATOM 1667 C CA . ASP A 1 208 ? 17.389 0.169 25.638 1.00 90.19 208 ASP A CA 1
ATOM 1668 C C . ASP A 1 208 ? 16.565 -1.105 25.911 1.00 90.19 208 ASP A C 1
ATOM 1670 O O . ASP A 1 208 ? 15.415 -1.023 26.350 1.00 90.19 208 ASP A O 1
ATOM 1674 N N . SER A 1 209 ? 17.142 -2.290 25.697 1.00 89.62 209 SER A N 1
ATOM 1675 C CA . SER A 1 209 ? 16.455 -3.589 25.791 1.00 89.62 209 SER A CA 1
ATOM 1676 C C . SER A 1 209 ? 15.664 -3.780 27.093 1.00 89.62 209 SER A C 1
ATOM 1678 O O . SER A 1 209 ? 14.499 -4.186 27.060 1.00 89.62 209 SER A O 1
ATOM 1680 N N . THR A 1 210 ? 16.234 -3.403 28.241 1.00 89.25 210 THR A N 1
ATOM 1681 C CA . THR A 1 210 ? 15.554 -3.479 29.544 1.00 89.25 210 THR A CA 1
ATOM 1682 C C . THR A 1 210 ? 14.351 -2.537 29.620 1.00 89.25 210 THR A C 1
ATOM 1684 O O . THR A 1 210 ? 13.271 -2.946 30.046 1.00 89.25 210 THR A O 1
ATOM 1687 N N . LYS A 1 211 ? 14.487 -1.286 29.157 1.00 90.62 211 LYS A N 1
ATOM 1688 C CA . LYS A 1 211 ? 13.378 -0.317 29.147 1.00 90.62 211 LYS A CA 1
ATOM 1689 C C . LYS A 1 211 ? 12.258 -0.786 28.222 1.00 90.62 211 LYS A C 1
ATOM 1691 O O . LYS A 1 211 ? 11.097 -0.786 28.630 1.00 90.62 211 LYS A O 1
ATOM 1696 N N . LEU A 1 212 ? 12.605 -1.245 27.019 1.00 87.75 212 LEU A N 1
ATOM 1697 C CA . LEU A 1 212 ? 11.653 -1.793 26.051 1.00 87.75 212 LEU A CA 1
ATOM 1698 C C . LEU A 1 212 ? 10.887 -2.987 26.629 1.00 87.75 212 LEU A C 1
ATOM 1700 O O . LEU A 1 212 ? 9.668 -3.056 26.478 1.00 87.75 212 LEU A O 1
ATOM 1704 N N . ARG A 1 213 ? 11.564 -3.875 27.367 1.00 89.12 213 ARG A N 1
ATOM 1705 C CA . ARG A 1 213 ? 10.915 -4.991 28.066 1.00 89.12 213 ARG A CA 1
ATOM 1706 C C . ARG A 1 213 ? 9.917 -4.502 29.115 1.00 89.12 213 ARG A C 1
ATOM 1708 O O . ARG A 1 213 ? 8.770 -4.934 29.098 1.00 89.12 213 ARG A O 1
ATOM 1715 N N . THR A 1 214 ? 10.295 -3.537 29.956 1.00 92.50 214 THR A N 1
ATOM 1716 C CA . THR A 1 214 ? 9.366 -2.990 30.963 1.00 92.50 214 THR A CA 1
ATOM 1717 C C . THR A 1 214 ? 8.154 -2.289 30.341 1.00 92.50 214 THR A C 1
ATOM 1719 O O . THR A 1 214 ? 7.045 -2.399 30.863 1.00 92.50 214 THR A O 1
ATOM 1722 N N . LEU A 1 215 ? 8.336 -1.586 29.217 1.00 89.88 215 LEU A N 1
ATOM 1723 C CA . LEU A 1 215 ? 7.243 -0.965 28.465 1.00 89.88 215 LEU A CA 1
ATOM 1724 C C . LEU A 1 215 ? 6.319 -2.023 27.856 1.00 89.88 215 LEU A C 1
ATOM 1726 O O . LEU A 1 215 ? 5.101 -1.900 27.974 1.00 89.88 215 LEU A O 1
ATOM 1730 N N . SER A 1 216 ? 6.886 -3.082 27.273 1.00 87.75 216 SER A N 1
ATOM 1731 C CA . SER A 1 216 ? 6.127 -4.224 26.756 1.00 87.75 216 SER A CA 1
ATOM 1732 C C . SER A 1 216 ? 5.290 -4.885 27.857 1.00 87.75 216 SER A C 1
ATOM 1734 O O . SER A 1 216 ? 4.087 -5.084 27.687 1.00 87.75 216 SER A O 1
ATOM 1736 N N . ASP A 1 217 ? 5.875 -5.117 29.036 1.00 91.94 217 ASP A N 1
ATOM 1737 C CA . ASP A 1 217 ? 5.170 -5.693 30.186 1.00 91.94 217 ASP A CA 1
ATOM 1738 C C . ASP A 1 217 ? 4.027 -4.790 30.674 1.00 91.94 217 ASP A C 1
ATOM 1740 O O . ASP A 1 217 ? 2.935 -5.271 30.994 1.00 91.94 217 ASP A O 1
ATOM 1744 N N . LYS A 1 218 ? 4.240 -3.467 30.703 1.00 92.06 218 LYS A N 1
ATOM 1745 C CA . LYS A 1 218 ? 3.189 -2.490 31.034 1.00 92.06 218 LYS A CA 1
ATOM 1746 C C . LYS A 1 218 ? 2.058 -2.508 30.003 1.00 92.06 218 LYS A C 1
ATOM 1748 O O . LYS A 1 218 ? 0.893 -2.533 30.400 1.00 92.06 218 LYS A O 1
ATOM 1753 N N . LEU A 1 219 ? 2.373 -2.556 28.708 1.00 88.50 219 LEU A N 1
ATOM 1754 C CA . LEU A 1 219 ? 1.376 -2.647 27.635 1.00 88.50 219 LEU A CA 1
ATOM 1755 C C . LEU A 1 219 ? 0.583 -3.957 27.697 1.00 88.50 219 LEU A C 1
ATOM 1757 O O . LEU A 1 219 ? -0.638 -3.942 27.548 1.00 88.50 219 LEU A O 1
ATOM 1761 N N . LEU A 1 220 ? 1.243 -5.083 27.979 1.00 89.94 220 LEU A N 1
ATOM 1762 C CA . LEU A 1 220 ? 0.582 -6.375 28.180 1.00 89.94 220 LEU A CA 1
ATOM 1763 C C . LEU A 1 220 ? -0.392 -6.331 29.362 1.00 89.94 220 LEU A C 1
ATOM 1765 O O . LEU A 1 220 ? -1.527 -6.800 29.241 1.00 89.94 220 LEU A O 1
ATOM 1769 N N . LYS A 1 221 ? 0.017 -5.736 30.490 1.00 90.75 221 LYS A N 1
ATOM 1770 C CA . LYS A 1 221 ? -0.862 -5.530 31.652 1.00 90.75 221 LYS A CA 1
ATOM 1771 C C . LYS A 1 221 ? -2.051 -4.635 31.301 1.00 90.75 221 LYS A C 1
ATOM 1773 O O . LYS A 1 221 ? -3.184 -5.010 31.596 1.00 90.75 221 LYS A O 1
ATOM 1778 N N . ALA A 1 222 ? -1.819 -3.512 30.621 1.00 88.12 222 ALA A N 1
ATOM 1779 C CA . ALA A 1 222 ? -2.880 -2.607 30.182 1.00 88.12 222 ALA A CA 1
ATOM 1780 C C . ALA A 1 222 ? -3.881 -3.315 29.254 1.00 88.12 222 ALA A C 1
ATOM 1782 O O . ALA A 1 222 ? -5.081 -3.276 29.509 1.00 88.12 222 ALA A O 1
ATOM 1783 N N . ARG A 1 223 ? -3.404 -4.065 28.251 1.00 84.38 223 ARG A N 1
ATOM 1784 C CA . ARG A 1 223 ? -4.261 -4.819 27.323 1.00 84.38 223 ARG A CA 1
ATOM 1785 C C . ARG A 1 223 ? -5.116 -5.867 28.039 1.00 84.38 223 ARG A C 1
ATOM 1787 O O . ARG A 1 223 ? -6.305 -5.972 27.742 1.00 84.38 223 ARG A O 1
ATOM 1794 N N . LYS A 1 224 ? -4.548 -6.604 29.005 1.00 87.88 224 LYS A N 1
ATOM 1795 C CA . LYS A 1 224 ? -5.306 -7.555 29.842 1.00 87.88 224 LYS A CA 1
ATOM 1796 C C . LYS A 1 224 ? -6.383 -6.848 30.668 1.00 87.88 224 LYS A C 1
ATOM 1798 O O . LYS A 1 224 ? -7.506 -7.343 30.751 1.00 87.88 224 LYS A O 1
ATOM 1803 N N . MET A 1 225 ? -6.069 -5.682 31.236 1.00 86.69 225 MET A N 1
ATOM 1804 C CA . MET A 1 225 ? -7.043 -4.873 31.976 1.00 86.69 225 MET A CA 1
ATOM 1805 C C . MET A 1 225 ? -8.176 -4.382 31.070 1.00 86.69 225 MET A C 1
ATOM 1807 O O . MET A 1 225 ? -9.341 -4.558 31.423 1.00 86.69 225 MET A O 1
ATOM 1811 N N . THR A 1 226 ? -7.866 -3.859 29.880 1.00 87.88 226 THR A N 1
ATOM 1812 C CA . THR A 1 226 ? -8.873 -3.421 28.901 1.00 87.88 226 THR A CA 1
ATOM 1813 C C . THR A 1 226 ? -9.754 -4.580 28.434 1.00 87.88 226 THR A C 1
ATOM 1815 O O . THR A 1 226 ? -10.968 -4.427 28.347 1.00 87.88 226 THR A O 1
ATOM 1818 N N . GLN A 1 227 ? -9.182 -5.760 28.175 1.00 84.19 227 GLN A N 1
ATOM 1819 C CA . GLN A 1 227 ? -9.956 -6.945 27.791 1.00 84.19 227 GLN A CA 1
ATOM 1820 C C . GLN A 1 227 ? -10.904 -7.387 28.914 1.00 84.19 227 GLN A C 1
ATOM 1822 O O . GLN A 1 227 ? -12.071 -7.668 28.653 1.00 84.19 227 GLN A O 1
ATOM 1827 N N . LYS A 1 228 ? -10.438 -7.379 30.170 1.00 89.25 228 LYS A N 1
ATOM 1828 C CA . LYS A 1 228 ? -11.274 -7.689 31.339 1.00 89.25 228 LYS A CA 1
ATOM 1829 C C . LYS A 1 228 ? -12.397 -6.665 31.528 1.00 89.25 228 LYS A C 1
ATOM 1831 O O . LYS A 1 228 ? -13.510 -7.049 31.870 1.00 89.25 228 LYS A O 1
ATOM 1836 N N . GLN A 1 229 ? -12.125 -5.380 31.303 1.00 85.38 229 GLN A N 1
ATOM 1837 C CA . GLN A 1 229 ? -13.143 -4.325 31.349 1.00 85.38 229 GLN A CA 1
ATOM 1838 C C . GLN A 1 229 ? -14.190 -4.492 30.244 1.00 85.38 229 GLN A C 1
ATOM 1840 O O . GLN A 1 229 ? -15.377 -4.399 30.537 1.00 85.38 229 GLN A O 1
ATOM 1845 N N . ARG A 1 230 ? -13.773 -4.797 29.007 1.00 80.44 230 ARG A N 1
ATOM 1846 C CA . ARG A 1 230 ? -14.696 -5.081 27.895 1.00 80.44 230 ARG A CA 1
ATOM 1847 C C . ARG A 1 230 ? -15.584 -6.289 28.187 1.00 80.44 230 ARG A C 1
ATOM 1849 O O . ARG A 1 230 ? -16.795 -6.161 28.089 1.00 80.44 230 ARG A O 1
ATOM 1856 N N . ALA A 1 231 ? -15.006 -7.396 28.653 1.00 87.50 231 ALA A N 1
ATOM 1857 C CA . ALA A 1 231 ? -15.771 -8.587 29.027 1.00 87.50 231 ALA A CA 1
ATOM 1858 C C . ALA A 1 231 ? -16.792 -8.298 30.145 1.00 87.50 231 ALA A C 1
ATOM 1860 O O . ALA A 1 231 ? -17.941 -8.717 30.058 1.00 87.50 231 ALA A O 1
ATOM 1861 N N . LYS A 1 232 ? -16.407 -7.518 31.169 1.00 90.06 232 LYS A N 1
ATOM 1862 C CA . LYS A 1 232 ? -17.341 -7.076 32.219 1.00 90.06 232 LYS A CA 1
ATOM 1863 C C . LYS A 1 232 ? -18.461 -6.189 31.672 1.00 90.06 232 LYS A C 1
ATOM 1865 O O . LYS A 1 232 ? -19.603 -6.330 32.098 1.00 90.06 232 LYS A O 1
ATOM 1870 N N . ALA A 1 233 ? -18.142 -5.271 30.759 1.00 84.50 233 ALA A N 1
ATOM 1871 C CA . ALA A 1 233 ? -19.134 -4.397 30.142 1.00 84.50 233 ALA A CA 1
ATOM 1872 C C . ALA A 1 233 ? -20.132 -5.203 29.291 1.00 84.50 233 ALA A C 1
ATOM 1874 O O . ALA A 1 233 ? -21.337 -5.004 29.416 1.00 84.50 233 ALA A O 1
ATOM 1875 N N . GLU A 1 234 ? -19.653 -6.170 28.508 1.00 87.50 234 GLU A N 1
ATOM 1876 C CA . GLU A 1 234 ? -20.492 -7.101 27.743 1.00 87.50 234 GLU A CA 1
ATOM 1877 C C . GLU A 1 234 ? -21.400 -7.929 28.664 1.00 87.50 234 GLU A C 1
ATOM 1879 O O . GLU A 1 234 ? -22.605 -8.006 28.427 1.00 87.50 234 GLU A O 1
ATOM 1884 N N . GLU A 1 235 ? -20.867 -8.472 29.764 1.00 90.31 235 GLU A N 1
ATOM 1885 C CA . GLU A 1 235 ? -21.658 -9.213 30.756 1.00 90.31 235 GLU A CA 1
ATOM 1886 C C . GLU A 1 235 ? -22.738 -8.325 31.399 1.00 90.31 235 GLU A C 1
ATOM 1888 O O . GLU A 1 235 ? -23.895 -8.732 31.516 1.00 90.31 235 GLU A O 1
ATOM 1893 N N . SER A 1 236 ? -22.401 -7.083 31.772 1.00 88.19 236 SER A N 1
ATOM 1894 C CA . SER A 1 236 ? -23.388 -6.135 32.308 1.00 88.19 236 SER A CA 1
ATOM 1895 C C . SER A 1 236 ? -24.471 -5.768 31.292 1.00 88.19 236 SER A C 1
ATOM 1897 O O . SER A 1 236 ? -25.641 -5.675 31.658 1.00 88.19 236 SER A O 1
ATOM 1899 N N . GLN A 1 237 ? -24.115 -5.620 30.012 1.00 88.38 237 GLN A N 1
ATOM 1900 C CA . GLN A 1 237 ? -25.075 -5.339 28.945 1.00 88.38 237 GLN A CA 1
ATOM 1901 C C . GLN A 1 237 ? -26.008 -6.528 28.707 1.00 88.38 237 GLN A C 1
ATOM 1903 O O . GLN A 1 237 ? -27.208 -6.336 28.523 1.00 88.38 237 GLN A O 1
ATOM 1908 N N . GLN A 1 238 ? -25.484 -7.755 28.751 1.00 92.00 238 GLN A N 1
ATOM 1909 C CA . GLN A 1 238 ? -26.296 -8.967 28.642 1.00 92.00 238 GLN A CA 1
ATOM 1910 C C . GLN A 1 238 ? -27.277 -9.097 29.812 1.00 92.00 238 GLN A C 1
ATOM 1912 O O . GLN A 1 238 ? -28.450 -9.385 29.581 1.00 92.00 238 GLN A O 1
ATOM 1917 N N . LYS A 1 239 ? -26.834 -8.829 31.049 1.00 93.44 239 LYS A N 1
ATOM 1918 C CA . LYS A 1 239 ? -27.715 -8.826 32.231 1.00 93.44 239 LYS A CA 1
ATOM 1919 C C . LYS A 1 239 ? -28.812 -7.773 32.119 1.00 93.44 239 LYS A C 1
ATOM 1921 O O . LYS A 1 239 ? -29.977 -8.106 32.309 1.00 93.44 239 LYS A O 1
ATOM 1926 N N . LEU A 1 240 ? -28.459 -6.545 31.734 1.00 91.19 240 LEU A N 1
ATOM 1927 C CA . LEU A 1 240 ? -29.429 -5.469 31.533 1.00 91.19 240 LEU A CA 1
ATOM 1928 C C . LEU A 1 240 ? -30.468 -5.840 30.468 1.00 91.19 240 LEU A C 1
ATOM 1930 O O . LEU A 1 240 ? -31.660 -5.628 30.664 1.00 91.19 240 LEU A O 1
ATOM 1934 N N . LYS A 1 241 ? -30.031 -6.438 29.354 1.00 93.38 241 LYS A N 1
ATOM 1935 C CA . LYS A 1 241 ? -30.937 -6.893 28.296 1.00 93.38 241 LYS A CA 1
ATOM 1936 C C . LYS A 1 241 ? -31.864 -8.010 28.784 1.00 93.38 241 LYS A C 1
ATOM 1938 O O . LYS A 1 241 ? -33.064 -7.944 28.547 1.00 93.38 241 LYS A O 1
ATOM 1943 N N . ALA A 1 242 ? -31.335 -8.983 29.526 1.00 93.56 242 ALA A N 1
ATOM 1944 C CA . ALA A 1 242 ? -32.139 -10.051 30.113 1.00 93.56 242 ALA A CA 1
ATOM 1945 C C . ALA A 1 242 ? -33.173 -9.517 31.122 1.00 93.56 242 ALA A C 1
ATOM 1947 O O . ALA A 1 242 ? -34.300 -10.007 31.154 1.00 93.56 242 ALA A O 1
ATOM 1948 N N . GLU A 1 243 ? -32.829 -8.507 31.927 1.00 91.06 243 GLU A N 1
ATOM 1949 C CA . GLU A 1 243 ? -33.793 -7.832 32.806 1.00 91.06 243 GLU A CA 1
ATOM 1950 C C . GLU A 1 243 ? -34.857 -7.061 32.022 1.00 91.06 243 GLU A C 1
ATOM 1952 O O . GLU A 1 243 ? -36.038 -7.148 32.350 1.00 91.06 243 GLU A O 1
ATOM 1957 N N . GLN A 1 244 ? -34.474 -6.354 30.956 1.00 92.38 244 GLN A N 1
ATOM 1958 C CA . GLN A 1 244 ? -35.426 -5.667 30.080 1.00 92.38 244 GLN A CA 1
ATOM 1959 C C . GLN A 1 244 ? -36.401 -6.643 29.411 1.00 92.38 244 GLN A C 1
ATOM 1961 O O . GLN A 1 244 ? -37.601 -6.365 29.353 1.00 92.38 244 GLN A O 1
ATOM 1966 N N . ASP A 1 245 ? -35.912 -7.792 28.947 1.00 93.12 245 ASP A N 1
ATOM 1967 C CA . ASP A 1 245 ? -36.741 -8.831 28.334 1.00 93.12 245 ASP A CA 1
ATOM 1968 C C . ASP A 1 245 ? -37.690 -9.464 29.366 1.00 93.12 245 ASP A C 1
ATOM 1970 O O . ASP A 1 245 ? -38.883 -9.618 29.093 1.00 93.12 245 ASP A O 1
ATOM 1974 N N . LYS A 1 246 ? -37.216 -9.733 30.593 1.00 93.50 246 LYS A N 1
ATOM 1975 C CA . LYS A 1 246 ? -38.074 -10.177 31.709 1.00 93.50 246 LYS A CA 1
ATOM 1976 C C . LYS A 1 246 ? -39.150 -9.148 32.050 1.00 93.50 246 LYS A C 1
ATOM 1978 O O . LYS A 1 246 ? -40.313 -9.516 32.195 1.00 93.50 246 LYS A O 1
ATOM 1983 N N . ASN A 1 247 ? -38.787 -7.869 32.136 1.00 92.56 247 ASN A N 1
ATOM 1984 C CA . ASN A 1 247 ? -39.731 -6.789 32.421 1.00 92.56 247 ASN A CA 1
ATOM 1985 C C . ASN A 1 247 ? -40.787 -6.651 31.319 1.00 92.56 247 ASN A C 1
ATOM 1987 O O . ASN A 1 247 ? -41.957 -6.439 31.627 1.00 92.56 247 ASN A O 1
ATOM 1991 N N . LYS A 1 248 ? -40.419 -6.833 30.043 1.00 94.50 248 LYS A N 1
ATOM 1992 C CA . LYS A 1 248 ? -41.390 -6.880 28.938 1.00 94.50 248 LYS A CA 1
ATOM 1993 C C . LYS A 1 248 ? -42.376 -8.034 29.081 1.00 94.50 248 LYS A C 1
ATOM 1995 O O . LYS A 1 248 ? -43.575 -7.812 28.938 1.00 94.50 248 LYS A O 1
ATOM 2000 N N . VAL A 1 249 ? -41.890 -9.240 29.383 1.00 94.12 249 VAL A N 1
ATOM 2001 C CA . VAL A 1 249 ? -42.757 -10.412 29.585 1.00 94.12 249 VAL A CA 1
ATOM 2002 C C . VAL A 1 249 ? -43.697 -10.194 30.770 1.00 94.12 249 VAL A C 1
ATOM 2004 O O . VAL A 1 249 ? -44.891 -10.447 30.646 1.00 94.12 249 VAL A O 1
ATOM 2007 N N . LEU A 1 250 ? -43.195 -9.660 31.887 1.00 93.50 250 LEU A N 1
ATOM 2008 C CA . LEU A 1 250 ? -44.013 -9.322 33.056 1.00 93.50 250 LEU A CA 1
ATOM 2009 C C . LEU A 1 250 ? -45.093 -8.285 32.726 1.00 93.50 250 LEU A C 1
ATOM 2011 O O . LEU A 1 250 ? -46.253 -8.483 33.080 1.00 93.50 250 LEU A O 1
ATOM 2015 N N . LEU A 1 251 ? -44.747 -7.210 32.011 1.00 92.69 251 LEU A N 1
ATOM 2016 C CA . LEU A 1 251 ? -45.720 -6.208 31.561 1.00 92.69 251 LEU A CA 1
ATOM 2017 C C . LEU A 1 251 ? -46.805 -6.826 30.673 1.00 92.69 251 LEU A C 1
ATOM 2019 O O . LEU A 1 251 ? -47.979 -6.489 30.812 1.00 92.69 251 LEU A O 1
ATOM 2023 N N . GLN A 1 252 ? -46.427 -7.751 29.791 1.00 92.38 252 GLN A N 1
ATOM 2024 C CA . GLN A 1 252 ? -47.372 -8.442 28.922 1.00 92.38 252 GLN A CA 1
ATOM 2025 C C . GLN A 1 252 ? -48.296 -9.376 29.715 1.00 92.38 252 GLN A C 1
ATOM 2027 O O . GLN A 1 252 ? -49.509 -9.320 29.537 1.00 92.38 252 GLN A O 1
ATOM 2032 N N . GLN A 1 253 ? -47.757 -10.143 30.668 1.00 92.75 253 GLN A N 1
ATOM 2033 C CA . GLN A 1 253 ? -48.550 -10.982 31.573 1.00 92.75 253 GLN A CA 1
ATOM 2034 C C . GLN A 1 253 ? -49.529 -10.163 32.424 1.00 92.75 253 GLN A C 1
ATOM 2036 O O . GLN A 1 253 ? -50.672 -10.580 32.616 1.00 92.75 253 GLN A O 1
ATOM 2041 N N . LEU A 1 254 ? -49.106 -8.996 32.922 1.00 91.31 254 LEU A N 1
ATOM 2042 C CA . LEU A 1 254 ? -49.977 -8.074 33.655 1.00 91.31 254 LEU A CA 1
ATOM 2043 C C . LEU A 1 254 ? -51.096 -7.531 32.762 1.00 91.31 254 LEU A C 1
ATOM 2045 O O . LEU A 1 254 ? -52.250 -7.505 33.185 1.00 91.31 254 LEU A O 1
ATOM 2049 N N . ALA A 1 255 ? -50.780 -7.145 31.523 1.00 90.81 255 ALA A N 1
ATOM 2050 C CA . ALA A 1 255 ? -51.775 -6.679 30.563 1.00 90.81 255 ALA A CA 1
ATOM 2051 C C . ALA A 1 255 ? -52.793 -7.775 30.203 1.00 90.81 255 ALA A C 1
ATOM 2053 O O . ALA A 1 255 ? -53.990 -7.500 30.122 1.00 90.81 255 ALA A O 1
ATOM 2054 N N . ASP A 1 256 ? -52.340 -9.016 30.021 1.00 91.19 256 ASP A N 1
ATOM 2055 C CA . ASP A 1 256 ? -53.216 -10.144 29.705 1.00 91.19 256 ASP A CA 1
ATOM 2056 C C . ASP A 1 256 ? -54.091 -10.534 30.904 1.00 91.19 256 ASP A C 1
ATOM 2058 O O . ASP A 1 256 ? -55.298 -10.714 30.735 1.00 91.19 256 ASP A O 1
ATOM 2062 N N . ARG A 1 257 ? -53.544 -10.542 32.131 1.00 90.25 257 ARG A N 1
ATOM 2063 C CA . ARG A 1 257 ? -54.350 -10.683 33.360 1.00 90.25 257 ARG A CA 1
ATOM 2064 C C . ARG A 1 257 ? -55.421 -9.604 33.457 1.00 90.25 257 ARG A C 1
ATOM 2066 O O . ARG A 1 257 ? -56.578 -9.927 33.699 1.00 90.25 257 ARG A O 1
ATOM 2073 N N . PHE A 1 258 ? -55.058 -8.345 33.216 1.00 89.56 258 PHE A N 1
ATOM 2074 C CA . PHE A 1 258 ? -56.000 -7.230 33.279 1.00 89.56 258 PHE A CA 1
ATOM 2075 C C . PHE A 1 258 ? -57.127 -7.360 32.241 1.00 89.56 258 PHE A C 1
ATOM 2077 O O . PHE A 1 258 ? -58.282 -7.058 32.537 1.00 89.56 258 PHE A O 1
ATOM 2084 N N . LYS A 1 259 ? -56.830 -7.855 31.030 1.00 89.12 259 LYS A N 1
ATOM 2085 C CA . LYS A 1 259 ? -57.857 -8.151 30.015 1.00 89.12 259 LYS A CA 1
ATOM 2086 C C . LYS A 1 259 ? -58.808 -9.258 30.462 1.00 89.12 259 LYS A C 1
ATOM 2088 O O . LYS A 1 259 ? -60.011 -9.113 30.272 1.00 89.12 259 LYS A O 1
ATOM 2093 N N . VAL A 1 260 ? -58.285 -10.338 31.047 1.00 90.31 260 VAL A N 1
ATOM 2094 C CA . VAL A 1 260 ? -59.107 -11.449 31.554 1.00 90.31 260 VAL A CA 1
ATOM 2095 C C . VAL A 1 260 ? -59.991 -10.983 32.710 1.00 90.31 260 VAL A C 1
ATOM 2097 O O . VAL A 1 260 ? -61.187 -11.253 32.691 1.00 90.31 260 VAL A O 1
ATOM 2100 N N . GLU A 1 261 ? -59.447 -10.228 33.670 1.00 87.50 261 GLU A N 1
ATOM 2101 C CA . GLU A 1 261 ? -60.227 -9.642 34.771 1.00 87.50 261 GLU A CA 1
ATOM 2102 C C . GLU A 1 261 ? -61.325 -8.704 34.259 1.00 87.50 261 GLU A C 1
ATOM 2104 O O . GLU A 1 261 ? -62.468 -8.792 34.708 1.00 87.50 261 GLU A O 1
ATOM 2109 N N . ARG A 1 262 ? -61.006 -7.847 33.278 1.00 88.69 262 ARG A N 1
ATOM 2110 C CA . ARG A 1 262 ? -61.994 -6.989 32.612 1.00 88.69 262 ARG A CA 1
ATOM 2111 C C . ARG A 1 262 ? -63.109 -7.815 31.979 1.00 88.69 262 ARG A C 1
ATOM 2113 O O . ARG A 1 262 ? -64.278 -7.493 32.171 1.00 88.69 262 ARG A O 1
ATOM 2120 N N . GLN A 1 263 ? -62.759 -8.849 31.220 1.00 88.75 263 GLN A N 1
ATOM 2121 C CA . GLN A 1 263 ? -63.731 -9.672 30.507 1.00 88.75 263 GLN A CA 1
ATOM 2122 C C . GLN A 1 263 ? -64.628 -10.442 31.485 1.00 88.75 263 GLN A C 1
ATOM 2124 O O . GLN A 1 263 ? -65.845 -10.367 31.367 1.00 88.75 263 GLN A O 1
ATOM 2129 N N . ALA A 1 264 ? -64.047 -11.070 32.511 1.00 88.56 264 ALA A N 1
ATOM 2130 C CA . ALA A 1 264 ? -64.794 -11.775 33.550 1.00 88.56 264 ALA A CA 1
ATOM 2131 C C . ALA A 1 264 ? -65.747 -10.847 34.326 1.00 88.56 264 ALA A C 1
ATOM 2133 O O . ALA A 1 264 ? -66.878 -11.231 34.614 1.00 88.56 264 ALA A O 1
ATOM 2134 N N . PHE A 1 265 ? -65.323 -9.613 34.633 1.00 87.56 265 PHE A N 1
ATOM 2135 C CA . PHE A 1 265 ? -66.178 -8.616 35.284 1.00 87.56 265 PHE A CA 1
ATOM 2136 C C . PHE A 1 265 ? -67.351 -8.196 34.392 1.00 87.56 265 PHE A C 1
ATOM 2138 O O . PHE A 1 265 ? -68.488 -8.121 34.859 1.00 87.56 265 PHE A O 1
ATOM 2145 N N . ILE A 1 266 ? -67.083 -7.927 33.109 1.00 86.50 266 ILE A N 1
ATOM 2146 C CA . ILE A 1 266 ? -68.124 -7.567 32.141 1.00 86.50 266 ILE A CA 1
ATOM 2147 C C . ILE A 1 266 ? -69.118 -8.721 31.991 1.00 86.50 266 ILE A C 1
ATOM 2149 O O . ILE A 1 266 ? -70.319 -8.488 32.091 1.00 86.50 266 ILE A O 1
ATOM 2153 N N . ASP A 1 267 ? -68.642 -9.953 31.815 1.00 87.06 267 ASP A N 1
ATOM 2154 C CA . ASP A 1 267 ? -69.499 -11.123 31.611 1.00 87.06 267 ASP A CA 1
ATOM 2155 C C . ASP A 1 267 ? -70.366 -11.413 32.848 1.00 87.06 267 ASP A C 1
ATOM 2157 O O . ASP A 1 267 ? -71.570 -11.628 32.713 1.00 87.06 267 ASP A O 1
ATOM 2161 N N . ALA A 1 268 ? -69.812 -11.304 34.062 1.00 87.31 268 ALA A N 1
ATOM 2162 C CA . ALA A 1 268 ? -70.576 -11.445 35.306 1.00 87.31 268 ALA A CA 1
ATOM 2163 C C . ALA A 1 268 ? -71.679 -10.375 35.459 1.00 87.31 268 ALA A C 1
ATOM 2165 O O . ALA A 1 268 ? -72.774 -10.660 35.945 1.00 87.31 268 ALA A O 1
ATOM 2166 N N . MET A 1 269 ? -71.416 -9.142 35.021 1.00 85.00 269 MET A N 1
ATOM 2167 C CA . MET A 1 269 ? -72.391 -8.044 35.050 1.00 85.00 269 MET A CA 1
ATOM 2168 C C . MET A 1 269 ? -73.471 -8.196 33.973 1.00 85.00 269 MET A C 1
ATOM 2170 O O . MET A 1 269 ? -74.638 -7.893 34.211 1.00 85.00 269 MET A O 1
ATOM 2174 N N . VAL A 1 270 ? -73.110 -8.715 32.800 1.00 86.06 270 VAL A N 1
ATOM 2175 C CA . VAL A 1 270 ? -74.080 -9.029 31.745 1.00 86.06 270 VAL A CA 1
ATOM 2176 C C . VAL A 1 270 ? -75.000 -10.175 32.180 1.00 86.06 270 VAL A C 1
ATOM 2178 O O . VAL A 1 270 ? -76.207 -10.100 31.961 1.00 86.06 270 VAL A O 1
ATOM 2181 N N . MET A 1 271 ? -74.477 -11.188 32.883 1.00 83.38 271 MET A N 1
ATOM 2182 C CA . MET A 1 271 ? -75.283 -12.284 33.444 1.00 83.38 271 MET A CA 1
ATOM 2183 C C . MET A 1 271 ? -76.305 -11.829 34.498 1.00 83.38 271 MET A C 1
ATOM 2185 O O . MET A 1 271 ? -77.329 -12.485 34.666 1.00 83.38 271 MET A O 1
ATOM 2189 N N . THR A 1 272 ? -76.068 -10.707 35.186 1.00 81.94 272 THR A N 1
ATOM 2190 C CA . THR A 1 272 ? -77.025 -10.117 36.142 1.00 81.94 272 THR A CA 1
ATOM 2191 C C . THR A 1 272 ? -78.033 -9.161 35.487 1.00 81.94 272 THR A C 1
ATOM 2193 O O . THR A 1 272 ? -78.838 -8.546 36.182 1.00 81.94 272 THR A O 1
ATOM 2196 N N . GLY A 1 273 ? -78.035 -9.066 34.150 1.00 80.88 273 GLY A N 1
ATOM 2197 C CA . GLY A 1 273 ? -79.013 -8.305 33.365 1.00 80.88 273 GLY A CA 1
ATOM 2198 C C . GLY A 1 273 ? -78.583 -6.883 32.989 1.00 80.88 273 GLY A C 1
ATOM 2199 O O . GLY A 1 273 ? -79.401 -6.119 32.479 1.00 80.88 273 GLY A O 1
ATOM 2200 N N . VAL A 1 274 ? -77.321 -6.501 33.222 1.00 83.31 274 VAL A N 1
ATOM 2201 C CA . VAL A 1 274 ? -76.799 -5.169 32.870 1.00 83.31 274 VAL A CA 1
ATOM 2202 C C . VAL A 1 274 ? -76.367 -5.128 31.399 1.00 83.31 274 VAL A C 1
ATOM 2204 O O . VAL A 1 274 ? -75.761 -6.068 30.886 1.00 83.31 274 VAL A O 1
ATOM 2207 N N . SER A 1 275 ? -76.643 -4.018 30.704 1.00 83.56 275 SER A N 1
ATOM 2208 C CA . SER A 1 275 ? -76.193 -3.824 29.321 1.00 83.56 275 SER A CA 1
ATOM 2209 C C . SER A 1 275 ? -74.657 -3.827 29.230 1.00 83.56 275 SER A C 1
ATOM 2211 O O . SER A 1 275 ? -73.957 -3.348 30.127 1.00 83.56 275 SER A O 1
ATOM 2213 N N . ARG A 1 276 ? -74.101 -4.337 28.124 1.00 82.81 276 ARG A N 1
ATOM 2214 C CA . ARG A 1 276 ? -72.641 -4.445 27.937 1.00 82.81 276 ARG A CA 1
ATOM 2215 C C . ARG A 1 276 ? -71.926 -3.088 28.021 1.00 82.81 276 ARG A C 1
ATOM 2217 O O . ARG A 1 276 ? -70.827 -3.017 28.560 1.00 82.81 276 ARG A O 1
ATOM 2224 N N . GLN A 1 277 ? -72.560 -2.017 27.535 1.00 84.25 277 GLN A N 1
ATOM 2225 C CA . GLN A 1 277 ? -72.009 -0.656 27.591 1.00 84.25 277 GLN A CA 1
ATOM 2226 C C . GLN A 1 277 ? -71.964 -0.106 29.026 1.00 84.25 277 GLN A C 1
ATOM 2228 O O . GLN A 1 277 ? -70.991 0.544 29.413 1.00 84.25 277 GLN A O 1
ATOM 2233 N N . ASP A 1 278 ? -72.976 -0.407 29.842 1.00 82.94 278 ASP A N 1
ATOM 2234 C CA . ASP A 1 278 ? -73.008 0.017 31.245 1.00 82.94 278 ASP A 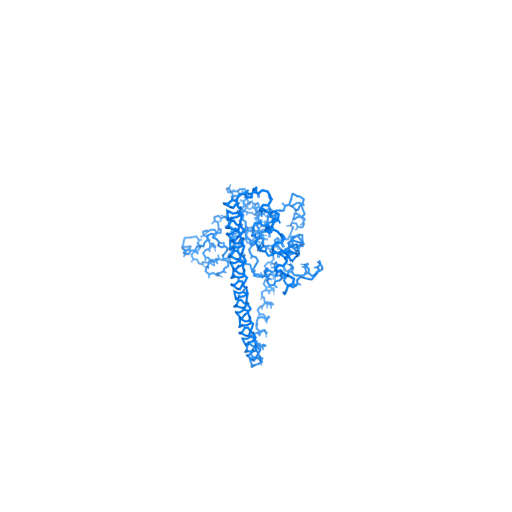CA 1
ATOM 2235 C C . ASP A 1 278 ? -72.051 -0.806 32.120 1.00 82.94 278 ASP A C 1
ATOM 2237 O O . ASP A 1 278 ? -71.432 -0.265 33.040 1.00 82.94 278 ASP A O 1
ATOM 2241 N N . ALA A 1 279 ? -71.866 -2.093 31.809 1.00 83.19 279 ALA A N 1
ATOM 2242 C CA . ALA A 1 279 ? -70.879 -2.953 32.461 1.00 83.19 279 ALA A CA 1
ATOM 2243 C C . ALA A 1 279 ? -69.436 -2.451 32.241 1.00 83.19 279 ALA A C 1
ATOM 2245 O O . ALA A 1 279 ? -68.635 -2.443 33.179 1.00 83.19 279 ALA A O 1
ATOM 2246 N N . GLU A 1 280 ? -69.112 -1.958 31.040 1.00 84.12 280 GLU A N 1
ATOM 2247 C CA . GLU A 1 280 ? -67.805 -1.355 30.741 1.00 84.12 280 GLU A CA 1
ATOM 2248 C C . GLU A 1 280 ? -67.554 -0.055 31.516 1.00 84.12 280 GLU A C 1
ATOM 2250 O O . GLU A 1 280 ? -66.468 0.127 32.072 1.00 84.12 280 GLU A O 1
ATOM 2255 N N . LYS A 1 281 ? -68.558 0.828 31.614 1.00 85.38 281 LYS A N 1
ATOM 2256 C CA . LYS A 1 281 ? -68.470 2.045 32.441 1.00 85.38 281 LYS A CA 1
ATOM 2257 C C . LYS A 1 281 ? -68.215 1.713 33.911 1.00 85.38 281 LYS A C 1
ATOM 2259 O O . LYS A 1 281 ? -67.323 2.293 34.526 1.00 85.38 281 LYS A O 1
ATOM 2264 N N . ARG A 1 282 ? -68.946 0.738 34.458 1.00 82.31 282 ARG A N 1
ATOM 2265 C CA . ARG A 1 282 ? -68.809 0.326 35.864 1.00 82.31 282 ARG A CA 1
ATOM 2266 C C . ARG A 1 282 ? -67.464 -0.341 36.164 1.00 82.31 282 ARG A C 1
ATOM 2268 O O . ARG A 1 282 ? -66.932 -0.140 37.252 1.00 82.31 282 ARG A O 1
ATOM 2275 N N . PHE A 1 283 ? -66.876 -1.074 35.213 1.00 84.75 283 PHE A N 1
ATOM 2276 C CA . PHE A 1 283 ? -65.511 -1.597 35.356 1.00 84.75 283 PHE A CA 1
ATOM 2277 C C . PHE A 1 283 ? -64.470 -0.471 35.423 1.00 84.75 283 PHE A C 1
ATOM 2279 O O . PHE A 1 283 ? -63.574 -0.503 36.266 1.00 84.75 283 PHE A O 1
ATOM 2286 N N . LEU A 1 284 ? -64.597 0.548 34.566 1.00 85.38 284 LEU A N 1
ATOM 2287 C CA . LEU A 1 284 ? -63.693 1.702 34.568 1.00 85.38 284 LEU A CA 1
ATOM 2288 C C . LEU A 1 284 ? -63.759 2.485 35.887 1.00 85.38 284 LEU A C 1
ATOM 2290 O O . LEU A 1 284 ? -62.713 2.873 36.409 1.00 85.38 284 LEU A O 1
ATOM 2294 N N . ASP A 1 285 ? -64.954 2.659 36.455 1.00 84.19 285 ASP A N 1
ATOM 2295 C CA . ASP A 1 285 ? -65.133 3.294 37.767 1.00 84.19 285 ASP A CA 1
ATOM 2296 C C . ASP A 1 285 ? -64.582 2.432 38.917 1.00 84.19 285 ASP A C 1
ATOM 2298 O O . ASP A 1 285 ? -63.921 2.954 39.818 1.00 84.19 285 ASP A O 1
ATOM 2302 N N . TYR A 1 286 ? -64.766 1.107 38.863 1.00 83.56 286 TYR A N 1
ATOM 2303 C CA . TYR A 1 286 ? -64.180 0.167 39.826 1.00 83.56 286 TYR A CA 1
ATOM 2304 C C . TYR A 1 286 ? -62.646 0.238 39.837 1.00 83.56 286 TYR A C 1
ATOM 2306 O O . TYR A 1 286 ? -62.043 0.372 40.902 1.00 83.56 286 TYR A O 1
ATOM 2314 N N . VAL A 1 287 ? -62.005 0.225 38.664 1.00 84.38 287 VAL A N 1
ATOM 2315 C CA . VAL A 1 287 ? -60.541 0.349 38.545 1.00 84.38 287 VAL A CA 1
ATOM 2316 C C . VAL A 1 287 ? -60.054 1.715 39.044 1.00 84.38 287 VAL A C 1
ATOM 2318 O O . VAL A 1 287 ? -59.057 1.781 39.764 1.00 84.38 287 VAL A O 1
ATOM 2321 N N . LYS A 1 288 ? -60.773 2.803 38.730 1.00 81.50 288 LYS A N 1
ATOM 2322 C CA . LYS A 1 288 ? -60.456 4.158 39.220 1.00 81.50 288 LYS A CA 1
ATOM 2323 C C . LYS A 1 288 ? -60.516 4.274 40.743 1.00 81.50 288 LYS A C 1
ATOM 2325 O O . LYS A 1 288 ? -59.684 4.968 41.324 1.00 81.50 288 LYS A O 1
ATOM 2330 N N . ASN A 1 289 ? -61.480 3.613 41.381 1.00 76.81 289 ASN A N 1
ATOM 2331 C CA . ASN A 1 289 ? -61.641 3.655 42.834 1.00 76.81 289 ASN A CA 1
ATOM 2332 C C . ASN A 1 289 ? -60.666 2.724 43.566 1.00 76.81 289 ASN A C 1
ATOM 2334 O O . ASN A 1 289 ? -60.200 3.072 44.646 1.00 76.81 289 ASN A O 1
ATOM 2338 N N . LYS A 1 290 ? -60.287 1.587 42.970 1.00 68.81 290 LYS A N 1
ATOM 2339 C CA . LYS A 1 290 ? -59.316 0.648 43.558 1.00 68.81 290 LYS A CA 1
ATOM 2340 C C . LYS A 1 290 ? -57.881 1.200 43.612 1.00 68.81 290 LYS A C 1
ATOM 2342 O O . LYS A 1 290 ? -57.100 0.752 44.438 1.00 68.81 290 LYS A O 1
ATOM 2347 N N . GLY A 1 291 ? -57.536 2.164 42.753 1.00 57.03 291 GLY A N 1
ATOM 2348 C CA . GLY A 1 291 ? -56.224 2.831 42.728 1.00 57.03 291 GLY A CA 1
ATOM 2349 C C . GLY A 1 291 ? -56.081 4.054 43.648 1.00 57.03 291 GLY A C 1
ATOM 2350 O O . GLY A 1 291 ? -55.065 4.738 43.572 1.00 57.03 291 GLY A O 1
ATOM 2351 N N . ARG A 1 292 ? -57.099 4.375 44.461 1.00 47.56 292 ARG A N 1
ATOM 2352 C CA . ARG A 1 292 ? -57.125 5.523 45.392 1.00 47.56 292 ARG A CA 1
ATOM 2353 C C . ARG A 1 292 ? -57.023 5.135 46.879 1.00 47.56 292 ARG A C 1
ATOM 2355 O O . ARG A 1 292 ? -57.144 6.022 47.719 1.00 47.56 292 ARG A O 1
ATOM 2362 N N . GLY A 1 293 ? -56.831 3.851 47.186 1.00 38.56 293 GLY A N 1
ATOM 2363 C CA . GLY A 1 293 ? -56.612 3.320 48.538 1.00 38.56 293 GLY A CA 1
ATOM 2364 C C . GLY A 1 293 ? -55.169 2.905 48.769 1.00 38.56 293 GLY A C 1
ATOM 2365 O O . GLY A 1 293 ? -54.513 2.524 47.774 1.00 38.56 293 GLY A O 1
#

Radius of gyration: 33.77 Å; chains: 1; bounding box: 101×43×78 Å

Foldseek 3Di:
DLQCQLLVVDPPQQHWDDKFFFKDQQQKTWIWTQGTPPDPDRTKIKIKGQPCLVVLLVVDDDLVSLLVSLLCSLVDQIAMAMPDPCCVQQAQCVSLVVVRHDDVPHDVDQNCPNHVPSPDHDGSRVQNVSLLSNDSLNSSVVSVLSNVVSVPPDDDPDSVVSMDGQDVVSRVSSPPPSNRGDDPVVVVVVVVVVVVVVVVVVVVCVVCVVVVVVVVVVVVVVVVVVVVVVVVVVVVVVVVVVVVVVVVVVVVVVVVVVVVVLVVQLVVCVVVVDDSVVSNVVVVVVVVVVVPD

Sequence (293 aa):
MDVKRANNAVDDGSGIKRAVPSSLKHNVVTVSVEASDRSEDQHHCVKVRFEEWDSLIDELGDETSAVKVTKKLCAGRVSFDCDCGRHQYWYRYIATAGNFALAPPKEYAFPKIRNPNLKGIACKHVIHAMTRLQSASWQLRIGQAMLQAAKRVGFGDDKRRTTKHFTEEDRKRFNKNRNSQTNQGAMRQEWDKYQRRQKALGNQIARDSTKLRTLSDKLLKARKMTQKQRAKAEESQQKLKAEQDKNKVLLQQLADRFKVERQAFIDAMVMTGVSRQDAEKRFLDYVKNKGRG

pLDDT: mean 87.36, std 9.76, range [36.44, 97.19]

Secondary structure (DSSP, 8-state):
-HHHHHTT--SSS-S---EEEEEEETTEEEEEEEPPTT-SSSEEEEEEEETTHHHHHTT--SHHHHHHHHHHHHHS-EEEEE-SHHIIIIIHHHHHHTT-B-SSSP--S--TTT-TT---S--HHHHHHHHHHTSHHHHHHHHHHHHHHHH---S---TTTTEEEPPHHHHHHHTTTTT----HHHHHHHHHHHHHHHHHHHHHHHHTHHHHHHHHHHHHHHHHHHHHHHHHHHHHHHHHHHHHHHHHHHHHHHHHHHHHHHHHHHHHHHHTT--HHHHHHHHHHHHHHHTT-